Protein AF-A4CP86-F1 (afdb_monomer)

Sequence (248 aa):
MPAAPKGRMPGCPPMKNARLKVNPRNMFEHVHPYPPFVFERATRWVVGTLPPPRFTTGELLPGDVDFCYGSRDGQLWPILDRIFNLGLKFENTAEAIDQRKRFLMARGIGICDIVDRARREKVDASDTGMREIRLRDLTGLLRQFPSVDTLLFTGGNSKNGPEYLFRRHLADSGLRLSSVVDRVPRIHRFVLPGKGGSNREIRTVSLTAPSGSANRAVGSMPAYKSRKAADPAYTTLDFRVEQYEPFF

Organism: Robiginitalea biformata (strain ATCC BAA-864 / DSM 15991 / KCTC 12146 / HTCC2501) (NCBI:txid313596)

Nearest PDB structures (foldseek):
  4ep7-assembly1_A  TM=5.570E-01  e=6.799E-01  Schizosaccharomyces pombe 972h-
  8yk7-assembly1_A  TM=3.617E-01  e=1.026E-01  Limosilactobacillus reuteri
  4ud5-assembly2_B  TM=5.618E-01  e=1.414E+00  Schizosaccharomyces pombe
  5ymx-assembly2_B  TM=4.339E-01  e=1.251E+00  Myxococcus xanthus DK 1622
  8efm-assembly1_B  TM=3.019E-01  e=5.327E-01  Stylophora pistillata

Mean predicted aligned error: 7.19 Å

Structure (mmCIF, N/CA/C/O backbone):
data_AF-A4CP86-F1
#
_entry.id   AF-A4CP86-F1
#
loop_
_atom_site.group_PDB
_atom_site.id
_atom_site.type_symbol
_atom_site.label_atom_id
_atom_site.label_alt_id
_atom_site.label_comp_id
_atom_site.label_asym_id
_atom_site.label_entity_id
_atom_site.label_seq_id
_atom_site.pdbx_PDB_ins_code
_atom_site.Cartn_x
_atom_site.Cartn_y
_atom_site.Cartn_z
_atom_site.occupancy
_atom_site.B_iso_or_equiv
_atom_site.auth_seq_id
_atom_site.auth_comp_id
_atom_site.auth_asym_id
_atom_site.auth_atom_id
_atom_site.pdbx_PDB_model_num
ATOM 1 N N . MET A 1 1 ? 85.845 5.034 -0.139 1.00 46.81 1 MET A N 1
ATOM 2 C CA . MET A 1 1 ? 84.404 4.774 -0.348 1.00 46.81 1 MET A CA 1
ATOM 3 C C . MET A 1 1 ? 83.643 5.195 0.905 1.00 46.81 1 MET A C 1
ATOM 5 O O . MET A 1 1 ? 83.761 4.492 1.900 1.00 46.81 1 MET A O 1
ATOM 9 N N . PRO A 1 2 ? 82.939 6.340 0.921 1.00 43.06 2 PRO A N 1
ATOM 10 C CA . PRO A 1 2 ? 82.087 6.720 2.042 1.00 43.06 2 PRO A CA 1
ATOM 11 C C . PRO A 1 2 ? 80.622 6.326 1.791 1.00 43.06 2 PRO A C 1
ATOM 13 O O . PRO A 1 2 ? 80.104 6.458 0.683 1.00 43.06 2 PRO A O 1
ATOM 16 N N . ALA A 1 3 ? 79.981 5.807 2.837 1.00 45.06 3 ALA A N 1
ATOM 17 C CA . ALA A 1 3 ? 78.597 5.345 2.862 1.00 45.06 3 ALA A CA 1
ATOM 18 C C . ALA A 1 3 ? 77.581 6.504 2.790 1.00 45.06 3 ALA A C 1
ATOM 20 O O . ALA A 1 3 ? 77.776 7.558 3.393 1.00 45.06 3 ALA A O 1
ATOM 21 N N . ALA A 1 4 ? 76.480 6.279 2.068 1.00 44.56 4 ALA A N 1
ATOM 22 C CA . ALA A 1 4 ? 75.380 7.224 1.880 1.00 44.56 4 ALA A CA 1
ATOM 23 C C . ALA A 1 4 ? 74.466 7.336 3.125 1.00 44.56 4 ALA A C 1
ATOM 25 O O . ALA A 1 4 ? 74.179 6.316 3.760 1.00 44.56 4 ALA A O 1
ATOM 26 N N . PRO A 1 5 ? 73.934 8.530 3.458 1.00 47.75 5 PRO A N 1
ATOM 27 C CA . PRO A 1 5 ? 72.994 8.695 4.562 1.00 47.75 5 PRO A CA 1
ATOM 28 C C . PRO A 1 5 ? 71.553 8.358 4.136 1.00 47.75 5 PRO A C 1
ATOM 30 O O . PRO A 1 5 ? 71.045 8.845 3.127 1.00 47.75 5 PRO A O 1
ATOM 33 N N . LYS A 1 6 ? 70.867 7.535 4.940 1.00 48.22 6 LYS A N 1
ATOM 34 C CA . LYS A 1 6 ? 69.428 7.248 4.816 1.00 48.22 6 LYS A CA 1
ATOM 35 C C . LYS A 1 6 ? 68.611 8.399 5.418 1.00 48.22 6 LYS A C 1
ATOM 37 O O . LYS A 1 6 ? 68.560 8.542 6.637 1.00 48.22 6 LYS A O 1
ATOM 42 N N . GLY A 1 7 ? 67.946 9.189 4.576 1.00 41.69 7 GLY A N 1
ATOM 43 C CA . GLY A 1 7 ? 66.955 10.182 5.001 1.00 41.69 7 GLY A CA 1
ATOM 44 C C . GLY A 1 7 ? 65.607 9.538 5.353 1.00 41.69 7 GLY A C 1
ATOM 45 O O . GLY A 1 7 ? 65.059 8.768 4.566 1.00 41.69 7 GLY A O 1
ATOM 46 N N . ARG A 1 8 ? 65.067 9.847 6.541 1.00 42.38 8 ARG A N 1
ATOM 47 C CA . ARG A 1 8 ? 63.684 9.532 6.949 1.00 42.38 8 ARG A CA 1
ATOM 48 C C . ARG A 1 8 ? 62.714 10.519 6.291 1.00 42.38 8 ARG A C 1
ATOM 50 O O . ARG A 1 8 ? 62.856 11.722 6.475 1.00 42.38 8 ARG A O 1
ATOM 57 N N . MET A 1 9 ? 61.702 10.004 5.595 1.00 42.19 9 MET A N 1
ATOM 58 C CA . MET A 1 9 ? 60.541 10.778 5.132 1.00 42.19 9 MET A CA 1
ATOM 59 C C . MET A 1 9 ? 59.611 11.105 6.319 1.00 42.19 9 MET A C 1
ATOM 61 O O . MET A 1 9 ? 59.385 10.224 7.155 1.00 42.19 9 MET A O 1
ATOM 65 N N . PRO A 1 10 ? 59.049 12.324 6.418 1.00 42.53 10 PRO A N 1
ATOM 66 C CA . PRO A 1 10 ? 58.094 12.662 7.467 1.00 42.53 10 PRO A CA 1
ATOM 67 C C . PRO A 1 10 ? 56.737 12.000 7.182 1.00 42.53 10 PRO A C 1
ATOM 69 O O . PRO A 1 10 ? 56.187 12.108 6.087 1.00 42.53 10 PRO A O 1
ATOM 72 N N . GLY A 1 11 ? 56.211 11.284 8.178 1.00 38.53 11 GLY A N 1
ATOM 73 C CA . GLY A 1 11 ? 54.925 10.594 8.099 1.00 38.53 11 GLY A CA 1
ATOM 74 C C . GLY A 1 11 ? 53.753 11.568 7.982 1.00 38.53 11 GLY A C 1
ATOM 75 O O . GLY A 1 11 ? 53.640 12.521 8.750 1.00 38.53 11 GLY A O 1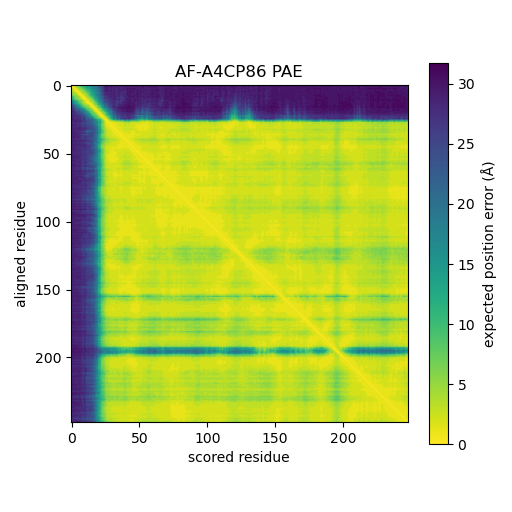
ATOM 76 N N . CYS A 1 12 ? 52.866 11.304 7.025 1.00 35.47 12 CYS A N 1
ATOM 77 C CA . CYS A 1 12 ? 51.584 11.985 6.883 1.00 35.47 12 CYS A CA 1
ATOM 78 C C . CYS A 1 12 ? 50.668 11.593 8.066 1.00 35.47 12 CYS A C 1
ATOM 80 O O . CYS A 1 12 ? 50.530 10.395 8.338 1.00 35.47 12 CYS A O 1
ATOM 82 N N . PRO A 1 13 ? 50.058 12.541 8.801 1.00 40.97 13 PRO A N 1
ATOM 83 C CA . PRO A 1 13 ? 49.187 12.205 9.921 1.00 40.97 13 PRO A CA 1
ATOM 84 C C . PRO A 1 13 ? 47.880 11.564 9.418 1.00 40.97 13 PRO A C 1
ATOM 86 O O . PRO A 1 13 ? 47.370 11.951 8.364 1.00 40.97 13 PRO A O 1
ATOM 89 N N . PRO A 1 14 ? 47.295 10.602 10.155 1.00 39.38 14 PRO A N 1
ATOM 90 C CA . PRO A 1 14 ? 46.073 9.942 9.722 1.00 39.38 14 PRO A CA 1
ATOM 91 C C . PRO A 1 14 ? 44.907 10.937 9.756 1.00 39.38 14 PRO A C 1
ATOM 93 O O . PRO A 1 14 ? 44.602 11.526 10.797 1.00 39.38 14 PRO A O 1
ATOM 96 N N . MET A 1 15 ? 44.231 11.104 8.615 1.00 40.03 15 MET A N 1
ATOM 97 C CA . MET A 1 15 ? 42.972 11.841 8.538 1.00 40.03 15 MET A CA 1
ATOM 98 C C . MET A 1 15 ? 41.928 11.138 9.409 1.00 40.03 15 MET A C 1
ATOM 100 O O . MET A 1 15 ? 41.404 10.077 9.070 1.00 40.03 15 MET A O 1
ATOM 104 N N . LYS A 1 16 ? 41.616 11.742 10.558 1.00 41.38 16 LYS A N 1
ATOM 105 C CA . LYS A 1 16 ? 40.431 11.395 11.340 1.00 41.38 16 LYS A CA 1
ATOM 106 C C . LYS A 1 16 ? 39.217 11.690 10.461 1.00 41.38 16 LYS A C 1
ATOM 108 O O . LYS A 1 16 ? 38.962 12.848 10.147 1.00 41.38 16 LYS A O 1
ATOM 113 N N . ASN A 1 17 ? 38.477 10.649 10.081 1.00 39.41 17 ASN A N 1
ATOM 114 C CA . ASN A 1 17 ? 37.175 10.766 9.429 1.00 39.41 17 ASN A CA 1
ATOM 115 C C . ASN A 1 17 ? 36.214 11.530 10.351 1.00 39.41 17 ASN A C 1
ATOM 117 O O . ASN A 1 17 ? 35.514 10.945 11.181 1.00 39.41 17 ASN A O 1
ATOM 121 N N . ALA A 1 18 ? 36.195 12.854 10.219 1.00 40.06 18 ALA A N 1
ATOM 122 C CA . ALA A 1 18 ? 35.167 13.693 10.790 1.00 40.06 18 ALA A CA 1
ATOM 123 C C . ALA A 1 18 ? 33.849 13.311 10.110 1.00 40.06 18 ALA A C 1
ATOM 125 O O . ALA A 1 18 ? 33.632 13.599 8.934 1.00 40.06 18 ALA A O 1
ATOM 126 N N . ARG A 1 19 ? 32.958 12.632 10.840 1.00 45.97 19 ARG A N 1
ATOM 127 C CA . ARG A 1 19 ? 31.553 12.551 10.435 1.00 45.97 19 ARG A CA 1
ATOM 128 C C . ARG A 1 19 ? 31.027 13.982 10.401 1.00 45.97 19 ARG A C 1
ATOM 130 O O . ARG A 1 19 ? 30.811 14.581 11.453 1.00 45.97 19 ARG A O 1
ATOM 137 N N . LEU A 1 20 ? 30.864 14.520 9.195 1.00 38.19 20 LEU A N 1
ATOM 138 C CA . LEU A 1 20 ? 30.138 15.757 8.942 1.00 38.19 20 LEU A CA 1
ATOM 139 C C . LEU A 1 20 ? 28.781 15.658 9.647 1.00 38.19 20 LEU A C 1
ATOM 141 O O . LEU A 1 20 ? 27.945 14.825 9.297 1.00 38.19 20 LEU A O 1
ATOM 145 N N . LYS A 1 21 ? 28.585 16.476 10.685 1.00 41.06 21 LYS A N 1
ATOM 146 C CA . LYS A 1 21 ? 27.272 16.669 11.299 1.00 41.06 21 LYS A CA 1
ATOM 147 C C . LYS A 1 21 ? 26.416 17.400 10.268 1.00 41.06 21 LYS A C 1
ATOM 149 O O . LYS A 1 21 ? 26.634 18.582 10.017 1.00 41.06 21 LYS A O 1
ATOM 154 N N . VAL A 1 22 ? 25.493 16.681 9.635 1.00 50.00 22 VAL A N 1
ATOM 155 C CA . VAL A 1 22 ? 24.528 17.261 8.697 1.00 50.00 22 VAL A CA 1
ATOM 156 C C . VAL A 1 22 ? 23.658 18.256 9.464 1.00 50.00 22 VAL A C 1
ATOM 158 O O . VAL A 1 22 ? 23.109 17.935 10.517 1.00 50.00 22 VAL A O 1
ATOM 161 N N . ASN A 1 23 ? 23.579 19.486 8.959 1.00 56.34 23 ASN A N 1
ATOM 162 C CA . ASN A 1 23 ? 22.753 20.539 9.534 1.00 56.34 23 ASN A CA 1
ATOM 163 C C . ASN A 1 23 ? 21.265 20.181 9.313 1.00 56.34 23 ASN A C 1
ATOM 165 O O . ASN A 1 23 ? 20.877 19.994 8.156 1.00 56.34 23 ASN A O 1
ATOM 169 N N . PRO A 1 24 ? 20.418 20.100 10.359 1.00 55.94 24 PRO A N 1
ATOM 170 C CA . PRO A 1 24 ? 19.009 19.707 10.231 1.00 55.94 24 PRO A CA 1
ATOM 171 C C . PRO A 1 24 ? 18.174 20.615 9.307 1.00 55.94 24 PRO A C 1
ATOM 173 O O . PRO A 1 24 ? 17.091 20.224 8.885 1.00 55.94 24 PRO A O 1
ATOM 176 N N . ARG A 1 25 ? 18.681 21.798 8.919 1.00 58.94 25 ARG A N 1
ATOM 177 C CA . ARG A 1 25 ? 18.031 22.689 7.939 1.00 58.94 25 ARG A CA 1
ATOM 178 C C . ARG A 1 25 ? 18.142 22.248 6.467 1.00 58.94 25 ARG A C 1
ATOM 180 O O . ARG A 1 25 ? 17.430 22.811 5.647 1.00 58.94 25 ARG A O 1
ATOM 187 N N . ASN A 1 26 ? 18.966 21.251 6.127 1.00 77.00 26 ASN A N 1
ATOM 188 C CA . ASN A 1 26 ? 19.209 20.829 4.732 1.00 77.00 26 ASN A CA 1
ATOM 189 C C . ASN A 1 26 ? 18.559 19.483 4.352 1.00 77.00 26 ASN A C 1
ATOM 191 O O . ASN A 1 26 ? 18.954 18.859 3.369 1.00 77.00 26 ASN A O 1
ATOM 195 N N . MET A 1 27 ? 17.588 18.998 5.128 1.00 90.88 27 MET A N 1
ATOM 196 C CA . MET A 1 27 ? 16.917 17.731 4.827 1.00 90.88 27 MET A CA 1
ATOM 197 C C . MET A 1 27 ? 15.824 17.919 3.773 1.00 90.88 27 MET A C 1
ATOM 199 O O . MET A 1 27 ? 14.960 18.790 3.909 1.00 90.88 27 MET A O 1
ATOM 203 N N . PHE A 1 28 ? 15.826 17.046 2.765 1.00 96.00 28 PHE A N 1
ATOM 204 C CA . PHE A 1 28 ? 14.804 17.010 1.724 1.00 96.00 28 PHE A CA 1
ATOM 205 C C . PHE A 1 28 ? 13.416 16.823 2.347 1.00 96.00 28 PHE A C 1
ATOM 207 O O . PHE A 1 28 ? 13.215 15.919 3.168 1.00 96.00 28 PHE A O 1
ATOM 214 N N . GLU A 1 29 ? 12.469 17.681 1.964 1.00 97.12 29 GLU A N 1
ATOM 215 C CA . GLU A 1 29 ? 11.067 17.544 2.350 1.00 97.12 29 GLU A CA 1
ATOM 216 C C . GLU A 1 29 ? 10.373 16.575 1.402 1.00 97.12 29 GLU A C 1
ATOM 218 O O . GLU A 1 29 ? 10.110 16.884 0.245 1.00 97.12 29 GLU A O 1
ATOM 223 N N . HIS A 1 30 ? 10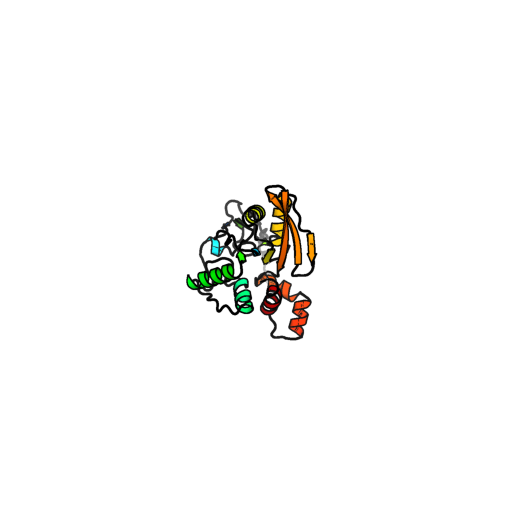.085 15.382 1.905 1.00 97.62 30 HIS A N 1
ATOM 224 C CA . HIS A 1 30 ? 9.403 14.351 1.152 1.00 97.62 30 HIS A CA 1
ATOM 225 C C . HIS A 1 30 ? 7.905 14.443 1.432 1.00 97.62 30 HIS A C 1
ATOM 227 O O . HIS A 1 30 ? 7.452 13.978 2.477 1.00 97.62 30 HIS A O 1
ATOM 233 N N . VAL A 1 31 ? 7.151 15.053 0.519 1.00 98.06 31 VAL A N 1
ATOM 234 C CA . VAL A 1 31 ? 5.694 15.221 0.626 1.00 98.06 31 VAL A CA 1
ATOM 235 C C . VAL A 1 31 ? 5.002 14.234 -0.301 1.00 98.06 31 VAL A C 1
ATOM 237 O O . VAL A 1 31 ? 5.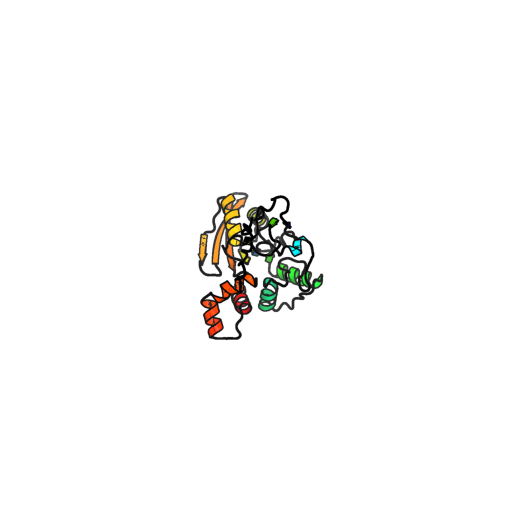431 14.039 -1.440 1.00 98.06 31 VAL A O 1
ATOM 240 N N . HIS A 1 32 ? 3.932 13.607 0.181 1.00 98.00 32 HIS A N 1
ATOM 241 C CA . HIS A 1 32 ? 3.115 12.741 -0.649 1.00 98.00 32 HIS A CA 1
ATOM 242 C C . HIS A 1 32 ? 2.478 13.567 -1.789 1.00 98.00 32 HIS A C 1
ATOM 244 O O . HIS A 1 32 ? 1.778 14.539 -1.509 1.00 98.00 32 HIS A O 1
ATOM 250 N N . PRO A 1 33 ? 2.669 13.186 -3.063 1.00 97.31 33 PRO A N 1
ATOM 251 C CA . PRO A 1 33 ? 2.261 13.993 -4.224 1.00 97.31 33 PRO A CA 1
ATOM 252 C C . PRO A 1 33 ? 0.742 14.057 -4.440 1.00 97.31 33 PRO A C 1
ATOM 254 O O . PRO A 1 33 ? 0.224 15.025 -4.984 1.00 97.31 33 PRO A O 1
ATOM 257 N N . TYR A 1 34 ? 0.018 13.019 -4.015 1.00 96.62 34 TYR A N 1
ATOM 258 C CA . TYR A 1 34 ? -1.416 12.872 -4.275 1.00 96.62 34 TYR A CA 1
ATOM 259 C C . TYR A 1 34 ? -2.250 12.937 -2.995 1.00 96.62 34 TYR A C 1
ATOM 261 O O . TYR A 1 34 ? -1.796 12.430 -1.965 1.00 96.62 34 TYR A O 1
ATOM 269 N N . PRO A 1 35 ? -3.494 13.440 -3.040 1.00 96.62 35 PRO A N 1
ATOM 270 C CA . PRO A 1 35 ? -4.474 13.127 -2.005 1.00 96.62 35 PRO A CA 1
ATOM 271 C C . PRO A 1 35 ? -4.792 11.616 -1.999 1.00 96.62 35 PRO A C 1
ATOM 273 O O . PRO A 1 35 ? -4.555 10.932 -2.999 1.00 96.62 35 PRO A O 1
ATOM 276 N N . PRO A 1 36 ? -5.342 11.066 -0.900 1.00 97.56 36 PRO A N 1
ATOM 277 C CA . PRO A 1 36 ? -5.883 9.710 -0.903 1.00 97.56 36 PRO A CA 1
ATOM 278 C C . PRO A 1 36 ? -6.899 9.507 -2.036 1.00 97.56 36 PRO A C 1
ATOM 280 O O . PRO A 1 36 ? -7.820 10.307 -2.202 1.00 97.56 36 PRO A O 1
ATOM 283 N N . PHE A 1 37 ? -6.765 8.416 -2.792 1.00 98.31 37 PHE A N 1
ATOM 284 C CA . PHE A 1 37 ? -7.761 8.011 -3.782 1.00 98.31 37 PHE A CA 1
ATOM 285 C C . PHE A 1 37 ? -8.819 7.157 -3.080 1.00 98.31 37 PHE A C 1
ATOM 287 O O . PHE A 1 37 ? -8.698 5.937 -3.004 1.00 98.31 37 PHE A O 1
ATOM 294 N N . VAL A 1 38 ? -9.830 7.796 -2.502 1.00 97.94 38 VAL A N 1
ATOM 295 C CA . VAL A 1 38 ? -10.891 7.138 -1.725 1.00 97.94 38 VAL A CA 1
ATOM 296 C C . VAL A 1 38 ? -12.260 7.656 -2.159 1.00 97.94 38 VAL A C 1
ATOM 298 O O . VAL A 1 38 ? -12.382 8.787 -2.623 1.00 97.94 38 VAL A O 1
ATOM 301 N N . PHE A 1 39 ? -13.289 6.819 -2.048 1.00 98.12 39 PHE A N 1
ATOM 302 C CA . PHE A 1 39 ? -14.651 7.128 -2.486 1.00 98.12 39 PHE A CA 1
ATOM 303 C C . PHE A 1 39 ? -15.671 6.325 -1.667 1.00 98.12 39 PHE A C 1
ATOM 305 O O . PHE A 1 39 ? -15.341 5.273 -1.124 1.00 98.12 39 PHE A O 1
ATOM 312 N N . GLU A 1 40 ? -16.915 6.804 -1.582 1.00 96.38 40 GLU A N 1
ATOM 313 C CA . GLU A 1 40 ? -17.944 6.298 -0.648 1.00 96.38 40 GLU A CA 1
ATOM 314 C C . GLU A 1 40 ? -18.218 4.794 -0.757 1.00 96.38 40 GLU A C 1
ATOM 316 O O . GLU A 1 40 ? -18.425 4.111 0.242 1.00 96.38 40 GLU A O 1
ATOM 321 N N . ARG A 1 41 ? -18.191 4.263 -1.977 1.00 96.88 41 ARG A N 1
ATOM 322 C CA . ARG A 1 41 ? -18.473 2.852 -2.275 1.00 96.88 41 ARG A CA 1
ATOM 323 C C . ARG A 1 41 ? -17.252 1.931 -2.163 1.00 96.88 41 ARG A C 1
ATOM 325 O O . ARG A 1 41 ? -17.368 0.746 -2.456 1.00 96.88 41 ARG A O 1
ATOM 332 N N . ALA A 1 42 ? -16.090 2.445 -1.751 1.00 98.25 42 ALA A N 1
ATOM 333 C CA . ALA A 1 42 ? -14.927 1.605 -1.493 1.00 98.25 42 ALA A CA 1
ATOM 334 C C . ALA A 1 42 ? -15.136 0.774 -0.220 1.00 98.25 42 ALA A C 1
ATOM 336 O O . ALA A 1 42 ? -15.504 1.314 0.816 1.00 98.25 42 ALA A O 1
ATOM 337 N N . THR A 1 43 ? -14.851 -0.524 -0.281 1.00 98.38 43 THR A N 1
ATOM 338 C CA . THR A 1 43 ? -14.918 -1.428 0.881 1.00 98.38 43 THR A CA 1
ATOM 339 C C . THR A 1 43 ? -13.537 -1.818 1.393 1.00 98.38 43 THR A C 1
ATOM 341 O O . THR A 1 43 ? -13.385 -2.257 2.534 1.00 98.38 43 THR A O 1
ATOM 344 N N . ARG A 1 44 ? -12.498 -1.615 0.573 1.00 98.56 44 ARG A N 1
ATOM 345 C CA . ARG A 1 44 ? -11.115 -1.963 0.905 1.00 98.56 44 ARG A CA 1
ATOM 346 C C . ARG A 1 44 ? -10.173 -0.839 0.535 1.00 98.56 44 ARG A C 1
ATOM 348 O O . ARG A 1 44 ? -10.342 -0.228 -0.519 1.00 98.56 44 ARG A O 1
ATOM 355 N N . TRP A 1 45 ? -9.147 -0.610 1.348 1.00 98.81 45 TRP A N 1
ATOM 356 C CA . TRP A 1 45 ? -8.059 0.305 1.000 1.00 98.81 45 TRP A CA 1
ATOM 357 C C . TRP A 1 45 ? -6.725 -0.409 0.903 1.00 98.81 45 TRP A C 1
ATOM 359 O O . TRP A 1 45 ? -6.333 -1.125 1.820 1.00 98.81 45 TRP A O 1
ATOM 369 N N . VAL A 1 46 ? -5.996 -0.145 -0.176 1.00 98.75 46 VAL A N 1
ATOM 370 C CA . VAL A 1 46 ? -4.568 -0.440 -0.270 1.00 98.75 46 VAL A CA 1
ATOM 371 C C . VAL A 1 46 ? -3.805 0.661 0.457 1.00 98.75 46 VAL A C 1
ATOM 373 O O . VAL A 1 46 ? -4.015 1.847 0.199 1.00 98.75 46 VAL A O 1
ATOM 376 N N . VAL A 1 47 ? -2.933 0.268 1.380 1.00 98.69 47 VAL A N 1
ATOM 377 C CA . VAL A 1 47 ? -2.181 1.187 2.237 1.00 98.69 47 VAL A CA 1
ATOM 378 C C . VAL A 1 47 ? -0.688 0.906 2.100 1.00 98.69 47 VAL A C 1
ATOM 380 O O . VAL A 1 47 ? -0.175 -0.102 2.603 1.00 98.69 47 VAL A O 1
ATOM 383 N N . GLY A 1 48 ? 0.009 1.809 1.417 1.00 97.25 48 GLY A N 1
ATOM 384 C CA . GLY A 1 48 ? 1.462 1.833 1.306 1.00 97.25 48 GLY A CA 1
ATOM 385 C C . GLY A 1 48 ? 2.102 2.784 2.304 1.00 97.25 48 GLY A C 1
ATOM 386 O O . GLY A 1 48 ? 1.446 3.321 3.199 1.00 97.25 48 GLY A O 1
ATOM 387 N N . THR A 1 49 ? 3.413 2.973 2.165 1.00 97.00 49 THR A N 1
ATOM 388 C CA . THR A 1 49 ? 4.173 3.878 3.033 1.00 97.00 49 THR A CA 1
ATOM 389 C C . THR A 1 49 ? 4.161 5.303 2.486 1.00 97.00 49 THR A C 1
ATOM 391 O O . THR A 1 49 ? 3.467 6.162 3.026 1.00 97.00 49 THR A O 1
ATOM 394 N N . LEU A 1 50 ? 4.971 5.548 1.453 1.00 97.31 50 LEU A N 1
ATOM 395 C CA . LEU A 1 50 ? 5.172 6.830 0.788 1.00 97.31 50 LEU A CA 1
ATOM 396 C C . LEU A 1 50 ? 5.802 6.551 -0.593 1.00 97.31 50 LEU A C 1
ATOM 398 O O . LEU A 1 50 ? 6.714 5.716 -0.655 1.00 97.31 50 LEU A O 1
ATOM 402 N N . PRO A 1 51 ? 5.378 7.212 -1.686 1.00 96.88 51 PRO A N 1
ATOM 403 C CA . PRO A 1 51 ? 5.989 7.032 -3.005 1.00 96.88 51 PRO A CA 1
ATOM 404 C C . PRO A 1 51 ? 7.481 7.414 -3.028 1.00 96.88 51 PRO A C 1
ATOM 406 O O . PRO A 1 51 ? 7.976 8.038 -2.091 1.00 96.88 51 PRO A O 1
ATOM 409 N N . PRO A 1 52 ? 8.249 7.052 -4.070 1.00 96.94 52 PRO A N 1
ATOM 410 C CA . PRO A 1 52 ? 9.631 7.512 -4.199 1.00 96.94 52 PRO A CA 1
ATOM 411 C C . PRO A 1 52 ? 9.734 9.053 -4.245 1.00 96.94 52 PRO A C 1
ATOM 413 O O . PRO A 1 52 ? 8.902 9.676 -4.899 1.00 96.94 52 PRO A O 1
ATOM 416 N N . PRO A 1 53 ? 10.791 9.673 -3.674 1.00 97.19 53 PRO A N 1
ATOM 417 C CA . PRO A 1 53 ? 10.950 11.135 -3.615 1.00 97.19 53 PRO A CA 1
ATOM 418 C C . PRO A 1 53 ? 10.776 11.898 -4.933 1.00 97.19 53 PRO A C 1
ATOM 420 O O . PRO A 1 53 ? 10.315 13.033 -4.927 1.00 97.19 53 PRO A O 1
ATOM 423 N N . ARG A 1 54 ? 11.110 11.278 -6.069 1.00 97.31 54 ARG A N 1
ATOM 424 C CA . ARG A 1 54 ? 10.947 11.877 -7.404 1.00 97.31 54 ARG A CA 1
ATOM 425 C C . ARG A 1 54 ? 9.494 12.194 -7.769 1.00 97.31 54 ARG A C 1
ATOM 427 O O . ARG A 1 54 ? 9.238 13.071 -8.579 1.00 97.31 54 ARG A O 1
ATOM 434 N N . PHE A 1 55 ? 8.537 11.513 -7.144 1.00 97.94 55 PHE A N 1
ATOM 435 C CA . PHE A 1 55 ? 7.124 11.832 -7.303 1.00 97.94 55 PHE A CA 1
ATOM 436 C C . PHE A 1 55 ? 6.752 13.142 -6.597 1.00 97.94 55 PHE A C 1
ATOM 438 O O . PHE A 1 55 ? 5.858 13.841 -7.049 1.00 97.94 55 PHE A O 1
ATOM 445 N N . THR A 1 56 ? 7.460 13.513 -5.526 1.00 97.50 56 THR A N 1
ATOM 446 C CA . THR A 1 56 ? 7.305 14.822 -4.871 1.00 97.50 56 THR A CA 1
ATOM 447 C C . THR A 1 56 ? 7.778 15.963 -5.761 1.00 97.50 56 THR A C 1
ATOM 449 O O . THR A 1 56 ? 7.162 17.022 -5.759 1.00 97.50 56 THR A O 1
ATOM 452 N N . THR A 1 57 ? 8.882 15.769 -6.490 1.00 96.25 57 THR A N 1
ATOM 453 C CA . THR A 1 57 ? 9.466 16.798 -7.364 1.00 96.25 57 THR A CA 1
ATOM 454 C C . THR A 1 57 ? 8.854 16.809 -8.765 1.00 96.25 57 THR A C 1
ATOM 456 O O . THR A 1 57 ? 9.010 17.793 -9.480 1.00 96.25 57 THR A O 1
ATOM 459 N N . GLY A 1 58 ? 8.156 15.740 -9.160 1.00 96.56 58 GLY A N 1
ATOM 460 C CA . GLY A 1 58 ? 7.646 15.551 -10.521 1.00 96.56 58 GLY A CA 1
ATOM 461 C C . GLY A 1 58 ? 8.712 15.077 -11.516 1.00 96.56 58 GLY A C 1
ATOM 462 O O . GLY A 1 58 ? 8.436 14.973 -12.708 1.00 96.56 58 GLY A O 1
ATOM 463 N N . GLU A 1 59 ? 9.921 14.746 -11.050 1.00 96.88 59 GLU A N 1
ATOM 464 C CA . GLU A 1 59 ? 11.039 14.239 -11.861 1.00 96.88 59 GLU A CA 1
ATOM 465 C C . GLU A 1 59 ? 10.861 12.742 -12.172 1.00 96.88 59 GLU A C 1
ATOM 467 O O . GLU A 1 59 ? 11.679 11.885 -11.818 1.00 96.88 59 GLU A O 1
ATOM 472 N N . LEU A 1 60 ? 9.730 12.412 -12.791 1.00 97.62 60 LEU A N 1
ATOM 473 C CA . LEU A 1 60 ? 9.337 11.045 -13.108 1.00 97.62 60 LEU A CA 1
ATOM 474 C C . LEU A 1 60 ? 10.284 10.416 -14.136 1.00 97.62 60 LEU A C 1
ATOM 476 O O . LEU A 1 60 ? 10.742 11.058 -15.082 1.00 97.62 60 LEU A O 1
ATOM 480 N N . LEU A 1 61 ? 10.567 9.128 -13.959 1.00 97.38 61 LEU A N 1
ATOM 481 C CA . LEU A 1 61 ? 11.379 8.353 -14.892 1.00 97.38 61 LEU A CA 1
ATOM 482 C C . LEU A 1 61 ? 10.508 7.795 -16.027 1.00 97.38 61 LEU A C 1
ATOM 484 O O . LEU A 1 61 ? 9.319 7.550 -15.825 1.00 97.38 61 LEU A O 1
ATOM 488 N N . PRO A 1 62 ? 11.087 7.474 -17.199 1.00 97.12 62 PRO A N 1
ATOM 489 C CA . PRO A 1 62 ? 10.378 6.702 -18.214 1.00 97.12 62 PRO A CA 1
ATOM 490 C C . PRO A 1 62 ? 9.821 5.396 -17.628 1.00 97.12 62 PRO A C 1
ATOM 492 O O . PRO A 1 62 ? 10.571 4.619 -17.027 1.00 97.12 62 PRO A O 1
ATOM 495 N N . GLY A 1 63 ? 8.515 5.177 -17.796 1.00 95.94 63 GLY A N 1
ATOM 496 C CA . GLY A 1 63 ? 7.768 4.046 -17.233 1.00 95.94 63 GLY A CA 1
ATOM 497 C C . GLY A 1 63 ? 7.139 4.304 -15.858 1.00 95.94 63 GLY A C 1
ATOM 498 O O . GLY A 1 63 ? 6.391 3.455 -15.378 1.00 95.94 63 GLY A O 1
ATOM 499 N N . ASP A 1 64 ? 7.430 5.438 -15.208 1.00 98.25 64 ASP A N 1
ATOM 500 C CA . ASP A 1 64 ? 6.597 5.902 -14.099 1.00 98.25 64 ASP A CA 1
ATOM 501 C C . ASP A 1 64 ? 5.266 6.422 -14.663 1.00 98.25 64 ASP A C 1
ATOM 503 O O . ASP A 1 64 ? 5.237 7.081 -15.698 1.00 98.25 64 ASP A O 1
ATOM 507 N N . VAL A 1 65 ? 4.168 6.163 -13.961 1.00 98.38 65 VAL A N 1
ATOM 508 C CA . VAL A 1 65 ? 2.852 6.761 -14.215 1.00 98.38 65 VAL A CA 1
ATOM 509 C C . VAL A 1 65 ? 2.565 7.736 -13.083 1.00 98.38 65 VAL A C 1
ATOM 511 O O . VAL A 1 65 ? 2.744 7.376 -11.923 1.00 98.38 65 VAL A O 1
ATOM 514 N N . ASP A 1 66 ? 2.108 8.948 -13.389 1.00 98.06 66 ASP A N 1
ATOM 515 C CA . ASP A 1 66 ? 1.820 9.990 -12.396 1.00 98.06 66 ASP A CA 1
ATOM 516 C C . ASP A 1 66 ? 0.514 9.704 -11.625 1.00 98.06 66 ASP A C 1
ATOM 518 O O . ASP A 1 66 ? -0.509 10.377 -11.754 1.00 98.06 66 ASP A O 1
ATOM 522 N N . PHE A 1 67 ? 0.521 8.609 -10.865 1.00 98.19 67 PHE A N 1
ATOM 523 C CA . PHE A 1 67 ? -0.582 8.131 -10.045 1.00 98.19 67 PHE A CA 1
ATOM 524 C C . PHE A 1 67 ? -0.066 7.306 -8.858 1.00 98.19 67 PHE A C 1
ATOM 526 O O . PHE A 1 67 ? 1.091 6.881 -8.816 1.00 98.19 67 PHE A O 1
ATOM 533 N N . CYS A 1 68 ? -0.937 7.028 -7.883 1.00 97.38 68 CYS A N 1
ATOM 534 C CA . CYS A 1 68 ? -0.612 6.180 -6.736 1.00 97.38 68 CYS A CA 1
ATOM 535 C C . CYS A 1 68 ? 0.004 4.838 -7.178 1.00 97.38 68 CYS A C 1
ATOM 537 O O . CYS A 1 68 ? -0.490 4.190 -8.105 1.00 97.38 68 CYS A O 1
ATOM 539 N N . TYR A 1 69 ? 1.086 4.418 -6.508 1.00 97.69 69 TYR A N 1
ATOM 540 C CA . TYR A 1 69 ? 1.897 3.242 -6.872 1.00 97.69 69 TYR A CA 1
ATOM 541 C C . TYR A 1 69 ? 2.442 3.239 -8.309 1.00 97.69 69 TYR A C 1
ATOM 543 O O . TYR A 1 69 ? 2.870 2.197 -8.799 1.00 97.69 69 TYR A O 1
ATOM 551 N N . GLY A 1 70 ? 2.451 4.379 -8.995 1.00 97.50 70 GLY A N 1
ATOM 552 C CA . GLY A 1 70 ? 2.842 4.475 -10.397 1.00 97.50 70 GLY A CA 1
ATOM 553 C C . GLY A 1 70 ? 4.343 4.366 -10.660 1.00 97.50 70 GLY A C 1
ATOM 554 O O . GLY A 1 70 ? 4.751 4.417 -11.810 1.00 97.50 70 GLY A O 1
ATOM 555 N N . SER A 1 71 ? 5.169 4.181 -9.627 1.00 97.75 71 SER A N 1
ATOM 556 C CA . SER A 1 71 ? 6.601 3.920 -9.790 1.00 97.75 71 SER A CA 1
ATOM 557 C C . SER A 1 71 ? 6.844 2.665 -10.624 1.00 97.75 71 SER A C 1
ATOM 559 O O . SER A 1 71 ? 6.370 1.587 -10.259 1.00 97.75 71 SER A O 1
ATOM 561 N N . ARG A 1 72 ? 7.680 2.772 -11.659 1.00 96.94 72 ARG A N 1
ATOM 562 C CA . ARG A 1 72 ? 8.166 1.633 -12.456 1.00 96.94 72 ARG A CA 1
ATOM 563 C C . ARG A 1 72 ? 8.951 0.605 -11.637 1.00 96.94 72 ARG A C 1
ATOM 565 O O . ARG A 1 72 ? 9.093 -0.543 -12.041 1.00 96.94 72 ARG A O 1
ATOM 572 N N . ASP A 1 73 ? 9.481 1.026 -10.487 1.00 96.00 73 ASP A N 1
ATOM 573 C CA . ASP A 1 73 ? 10.224 0.164 -9.560 1.00 96.00 73 ASP A CA 1
ATOM 574 C C . ASP A 1 73 ? 9.278 -0.598 -8.603 1.00 96.00 73 ASP A C 1
ATOM 576 O O . ASP A 1 73 ? 9.709 -1.461 -7.829 1.00 96.00 73 ASP A O 1
ATOM 580 N N . GLY A 1 74 ? 7.989 -0.238 -8.610 1.00 96.44 74 GLY A N 1
ATOM 581 C CA . GLY A 1 74 ? 6.921 -0.877 -7.857 1.00 96.44 74 GLY A CA 1
ATOM 582 C C . GLY A 1 74 ? 6.238 -1.986 -8.656 1.00 96.44 74 GLY A C 1
ATOM 583 O O . GLY A 1 74 ? 6.177 -1.966 -9.879 1.00 96.44 74 GLY A O 1
ATOM 584 N N . GLN A 1 75 ? 5.699 -2.975 -7.947 1.00 97.75 75 GLN A N 1
ATOM 585 C CA . GLN A 1 75 ? 5.092 -4.163 -8.550 1.00 97.75 75 GLN A CA 1
ATOM 586 C C . GLN A 1 75 ? 3.579 -4.252 -8.330 1.00 97.75 75 GLN A C 1
ATOM 588 O O . GLN A 1 75 ? 2.987 -5.219 -8.786 1.00 97.75 75 GLN A O 1
ATOM 593 N N . LEU A 1 76 ? 2.931 -3.275 -7.676 1.00 98.44 76 LEU A N 1
ATOM 594 C CA . LEU A 1 76 ? 1.490 -3.364 -7.400 1.00 98.44 76 LEU A CA 1
ATOM 595 C C . LEU A 1 76 ? 0.693 -3.463 -8.705 1.00 98.44 76 LEU A C 1
ATOM 597 O O . LEU A 1 76 ? -0.072 -4.404 -8.879 1.00 98.44 76 LEU A 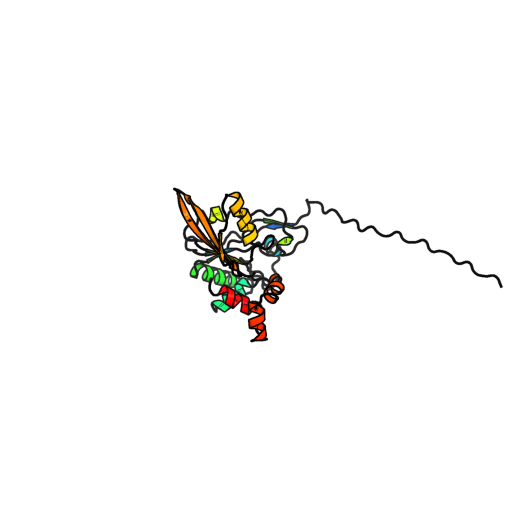O 1
ATOM 601 N N . TRP A 1 77 ? 0.906 -2.530 -9.634 1.00 98.62 77 TRP A N 1
ATOM 602 C CA . TRP A 1 77 ? 0.201 -2.539 -10.916 1.00 98.62 77 TRP A CA 1
ATOM 603 C C . TRP A 1 77 ? 0.529 -3.771 -11.770 1.00 98.62 77 TRP A C 1
ATOM 605 O O . TRP A 1 77 ? -0.425 -4.392 -12.219 1.00 98.62 77 TRP A O 1
ATOM 615 N N . PRO A 1 78 ? 1.796 -4.210 -11.929 1.00 98.50 78 PRO A N 1
ATOM 616 C CA . PRO A 1 78 ? 2.100 -5.485 -12.586 1.00 98.50 78 PRO A CA 1
ATOM 617 C C . PRO A 1 78 ? 1.427 -6.711 -11.947 1.00 98.50 78 PRO A C 1
ATOM 619 O O . PRO A 1 78 ? 0.985 -7.610 -12.656 1.00 98.50 78 PRO A O 1
ATOM 622 N N . ILE A 1 79 ? 1.335 -6.760 -10.612 1.00 98.69 79 ILE A N 1
ATOM 623 C CA . ILE A 1 79 ? 0.644 -7.845 -9.899 1.00 98.69 79 ILE A CA 1
ATOM 624 C C . ILE A 1 79 ? -0.847 -7.834 -10.249 1.00 98.69 79 ILE A C 1
ATOM 626 O O . ILE A 1 79 ? -1.382 -8.857 -10.664 1.00 98.69 79 ILE A O 1
ATOM 630 N N . LEU A 1 80 ? -1.513 -6.685 -10.113 1.00 98.75 80 LEU A N 1
ATOM 631 C CA . LEU A 1 80 ? -2.953 -6.564 -10.364 1.00 98.75 80 LEU A CA 1
ATOM 632 C C . LEU A 1 80 ? -3.307 -6.752 -11.843 1.00 98.75 80 LEU A C 1
ATOM 634 O O . LEU A 1 80 ? -4.321 -7.372 -12.149 1.00 98.75 80 LEU A O 1
ATOM 638 N N . ASP A 1 81 ? -2.456 -6.270 -12.748 1.00 98.69 81 ASP A N 1
ATOM 639 C CA . ASP A 1 81 ? -2.594 -6.485 -14.188 1.00 98.69 81 ASP A CA 1
ATOM 640 C C . ASP A 1 81 ? -2.601 -7.976 -14.525 1.00 98.69 81 ASP A C 1
ATOM 642 O O . ASP A 1 81 ? -3.452 -8.424 -15.285 1.00 98.69 81 ASP A O 1
ATOM 646 N N . ARG A 1 82 ? -1.730 -8.765 -13.883 1.00 98.62 82 ARG A N 1
ATOM 647 C CA . ARG A 1 82 ? -1.679 -10.214 -14.084 1.00 98.62 82 ARG A CA 1
ATOM 648 C C . ARG A 1 82 ? -2.832 -10.967 -13.425 1.00 98.62 82 ARG A C 1
ATOM 650 O O . ARG A 1 82 ? -3.345 -11.897 -14.034 1.00 98.62 82 ARG A O 1
ATOM 657 N N . ILE A 1 83 ? -3.242 -10.583 -12.214 1.00 98.62 83 ILE A N 1
ATOM 658 C CA . ILE A 1 83 ? -4.371 -11.233 -11.523 1.00 98.62 83 ILE A CA 1
ATOM 659 C C . ILE A 1 83 ? -5.671 -11.034 -12.316 1.00 98.62 83 ILE A C 1
ATOM 661 O O . ILE A 1 83 ? -6.484 -11.947 -12.414 1.00 98.62 83 ILE A O 1
ATOM 665 N N . PHE A 1 84 ? -5.874 -9.848 -12.898 1.00 98.44 84 PHE A N 1
ATOM 666 C CA . PHE A 1 84 ? -7.147 -9.478 -13.525 1.00 98.44 84 PHE A CA 1
ATOM 667 C C . PHE A 1 84 ? -7.103 -9.336 -15.044 1.00 98.44 84 PHE A C 1
ATOM 669 O O . PHE A 1 84 ? -8.118 -8.969 -15.633 1.00 98.44 84 PHE A O 1
ATOM 676 N N . ASN A 1 85 ? -5.960 -9.629 -15.669 1.00 98.00 85 ASN A N 1
ATOM 677 C CA . ASN A 1 85 ? -5.730 -9.502 -17.107 1.00 98.00 85 ASN A CA 1
ATOM 678 C C . ASN A 1 85 ? -6.177 -8.128 -17.651 1.00 98.00 85 ASN A C 1
ATOM 680 O O . ASN A 1 85 ? -7.015 -8.040 -18.549 1.00 98.00 85 ASN A O 1
ATOM 684 N N . LEU A 1 86 ? -5.679 -7.045 -17.042 1.00 98.12 86 LEU A N 1
ATOM 685 C CA . LEU A 1 86 ? -6.200 -5.688 -17.274 1.00 98.12 86 LEU A CA 1
ATOM 686 C C . LEU A 1 86 ? -5.691 -5.047 -18.573 1.00 98.12 86 LEU A C 1
ATOM 688 O O . LEU A 1 86 ? -6.345 -4.138 -19.089 1.00 98.12 86 LEU A O 1
ATOM 692 N N . GLY A 1 87 ? -4.531 -5.473 -19.079 1.00 98.06 87 GLY A N 1
ATOM 693 C CA . GLY A 1 87 ? -3.883 -4.848 -20.232 1.00 98.06 87 GLY A CA 1
ATOM 694 C C . GLY A 1 87 ? -3.458 -3.408 -19.934 1.00 98.06 87 GLY A C 1
ATOM 695 O O . GLY A 1 87 ? -3.725 -2.497 -20.726 1.00 98.06 87 GLY A O 1
ATOM 696 N N . LEU A 1 88 ? -2.868 -3.172 -18.756 1.00 98.31 88 LEU A N 1
ATOM 697 C CA . LEU A 1 88 ? -2.465 -1.832 -18.334 1.00 98.31 88 LEU A CA 1
ATOM 698 C C . LEU A 1 88 ? -1.350 -1.260 -19.216 1.00 98.31 88 LEU A C 1
ATOM 700 O O . LEU A 1 88 ? -0.333 -1.898 -19.474 1.00 98.31 88 LEU A O 1
ATOM 704 N N . LYS A 1 89 ? -1.505 0.015 -19.571 1.00 97.94 89 LYS A N 1
ATOM 705 C CA . LYS A 1 89 ? -0.433 0.856 -20.101 1.00 97.94 89 LYS A CA 1
ATOM 706 C C . LYS A 1 89 ? 0.455 1.351 -18.963 1.00 97.94 89 LYS A C 1
ATOM 708 O O . LYS A 1 89 ? -0.023 1.652 -17.857 1.00 97.94 89 LYS A O 1
ATOM 713 N N . PHE A 1 90 ? 1.754 1.423 -19.225 1.00 96.62 90 PHE A N 1
ATOM 714 C CA . PHE A 1 90 ? 2.772 1.847 -18.254 1.00 96.62 90 PHE A CA 1
ATOM 715 C C . PHE A 1 90 ? 3.505 3.120 -18.687 1.00 96.62 90 PHE A C 1
ATOM 717 O O . PHE A 1 90 ? 4.350 3.630 -17.959 1.00 96.62 90 PHE A O 1
ATOM 724 N N . GLU A 1 91 ? 3.144 3.680 -19.837 1.00 97.00 91 GLU A N 1
ATOM 725 C CA . GLU A 1 91 ? 3.526 5.027 -20.229 1.00 97.00 91 GLU A CA 1
ATOM 726 C C . GLU A 1 91 ? 2.753 6.062 -19.403 1.00 97.00 91 GLU A C 1
ATOM 728 O O . GLU A 1 91 ? 1.556 5.897 -19.141 1.00 97.00 91 GLU A O 1
ATOM 733 N N . ASN A 1 92 ? 3.416 7.163 -19.032 1.00 97.88 92 ASN A N 1
ATOM 734 C CA . ASN A 1 92 ? 2.787 8.251 -18.286 1.00 97.88 92 ASN A CA 1
ATOM 735 C C . ASN A 1 92 ? 1.769 9.010 -19.152 1.00 97.88 92 ASN A C 1
ATOM 737 O O . ASN A 1 92 ? 2.092 10.009 -19.792 1.00 97.88 92 ASN A O 1
ATOM 741 N N . THR A 1 93 ? 0.539 8.511 -19.203 1.00 98.31 93 THR A N 1
ATOM 742 C CA . THR A 1 93 ? -0.545 9.052 -20.026 1.00 98.31 93 THR A CA 1
ATOM 743 C C . THR A 1 93 ? -1.835 9.129 -19.221 1.00 98.31 93 THR A C 1
ATOM 745 O O . THR A 1 93 ? -2.045 8.362 -18.279 1.00 98.31 93 THR A O 1
ATOM 748 N N . ALA A 1 94 ? -2.744 10.020 -19.627 1.00 98.38 94 ALA A N 1
ATOM 749 C CA . ALA A 1 94 ? -4.081 10.091 -19.039 1.00 98.38 94 ALA A CA 1
ATOM 750 C C . ALA A 1 94 ? -4.808 8.735 -19.118 1.00 98.38 94 ALA A C 1
ATOM 752 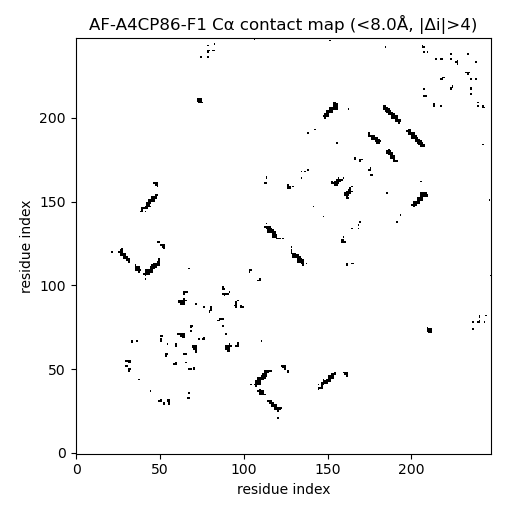O O . ALA A 1 94 ? -5.435 8.308 -18.153 1.00 98.38 94 ALA A O 1
ATOM 753 N N . GLU A 1 95 ? -4.634 8.004 -20.222 1.00 98.44 95 GLU A N 1
ATOM 754 C CA . GLU A 1 95 ? -5.220 6.677 -20.407 1.00 98.44 95 GLU A CA 1
ATOM 755 C C . GLU A 1 95 ? -4.714 5.658 -19.375 1.00 98.44 95 GLU A C 1
ATOM 757 O O . GLU A 1 95 ? -5.518 4.940 -18.778 1.00 98.44 95 GLU A O 1
ATOM 762 N N . ALA A 1 96 ? -3.402 5.619 -19.114 1.00 98.50 96 ALA A N 1
ATOM 763 C CA . ALA A 1 96 ? -2.817 4.738 -18.104 1.00 98.50 96 ALA A CA 1
ATOM 764 C C . ALA A 1 96 ? -3.363 5.043 -16.695 1.00 98.50 96 ALA A C 1
ATOM 766 O O . ALA A 1 96 ? -3.626 4.127 -15.906 1.00 98.50 96 ALA A O 1
ATOM 767 N N . ILE A 1 97 ? -3.570 6.322 -16.377 1.00 98.69 97 ILE A N 1
ATOM 768 C CA . ILE A 1 97 ? -4.181 6.759 -15.116 1.00 98.69 97 ILE A CA 1
ATOM 769 C C . ILE A 1 97 ? -5.656 6.331 -15.059 1.00 98.69 97 ILE A C 1
ATOM 771 O O . ILE A 1 97 ? -6.111 5.785 -14.050 1.00 98.69 97 ILE A O 1
ATOM 775 N N . ASP A 1 98 ? -6.406 6.512 -16.143 1.00 98.69 98 ASP A N 1
ATOM 776 C CA . ASP A 1 98 ? -7.832 6.190 -16.198 1.00 98.69 98 ASP A CA 1
ATOM 777 C C . ASP A 1 98 ? -8.108 4.684 -16.183 1.00 98.69 98 ASP A C 1
ATOM 779 O O . ASP A 1 98 ? -9.101 4.253 -15.594 1.00 98.69 98 ASP A O 1
ATOM 783 N N . GLN A 1 99 ? -7.237 3.851 -16.762 1.00 98.69 99 GLN A N 1
ATOM 784 C CA . GLN A 1 99 ? -7.310 2.392 -16.603 1.00 98.69 99 GLN A CA 1
ATOM 785 C C . GLN A 1 99 ? -7.239 1.994 -15.121 1.00 98.69 99 GLN A C 1
ATOM 787 O O . GLN A 1 99 ? -8.076 1.229 -14.637 1.00 98.69 99 GLN A O 1
ATOM 792 N N . ARG A 1 100 ? -6.291 2.577 -14.378 1.00 98.69 100 ARG A N 1
ATOM 793 C CA . ARG A 1 100 ? -6.093 2.323 -12.944 1.00 98.69 100 ARG A CA 1
ATOM 794 C C . ARG A 1 100 ? -7.289 2.791 -12.122 1.00 98.69 100 ARG A C 1
ATOM 796 O O . ARG A 1 100 ? -7.824 2.020 -11.329 1.00 98.69 100 ARG A O 1
ATOM 803 N N . LYS A 1 101 ? -7.766 4.019 -12.349 1.00 98.75 101 LYS A N 1
ATOM 804 C CA . LYS A 1 101 ? -8.960 4.554 -11.672 1.00 98.75 101 LYS A CA 1
ATOM 805 C C . LYS A 1 101 ? -10.199 3.702 -11.942 1.00 98.75 101 LYS A C 1
ATOM 807 O O . LYS A 1 101 ? -10.913 3.373 -10.998 1.00 98.75 101 LYS A O 1
ATOM 812 N N . ARG A 1 102 ? -10.455 3.323 -13.202 1.00 98.69 102 ARG A N 1
ATOM 813 C CA . ARG A 1 102 ? -11.604 2.478 -13.574 1.00 98.69 102 ARG A CA 1
ATOM 814 C C . ARG A 1 102 ? -11.563 1.132 -12.864 1.00 98.69 102 ARG A C 1
ATOM 816 O O . ARG A 1 102 ? -12.569 0.743 -12.278 1.00 98.69 102 ARG A O 1
ATOM 823 N N . PHE A 1 103 ? -10.409 0.467 -12.863 1.00 98.75 103 PHE A N 1
ATOM 824 C CA . PHE A 1 103 ? -10.224 -0.789 -12.141 1.00 98.75 103 PHE A CA 1
ATOM 825 C C . PHE A 1 103 ? -10.519 -0.634 -10.640 1.00 98.75 103 PHE A C 1
ATOM 827 O O . PHE A 1 103 ? -11.336 -1.372 -10.089 1.00 98.75 103 PHE A O 1
ATOM 834 N N . LEU A 1 104 ? -9.907 0.363 -9.992 1.00 98.75 104 LEU A N 1
ATOM 835 C CA . LEU A 1 104 ? -10.084 0.622 -8.562 1.00 98.75 104 LEU A CA 1
ATOM 836 C C . LEU A 1 104 ? -11.550 0.895 -8.201 1.00 98.75 104 LEU A C 1
ATOM 838 O O . LEU A 1 104 ? -12.078 0.301 -7.261 1.00 98.75 104 LEU A O 1
ATOM 842 N N . MET A 1 105 ? -12.230 1.744 -8.976 1.00 98.56 105 MET A N 1
ATOM 843 C CA . MET A 1 105 ? -13.648 2.047 -8.771 1.00 98.56 105 MET A CA 1
ATOM 844 C C . MET A 1 105 ? -14.534 0.814 -8.960 1.00 98.56 105 MET A C 1
ATOM 846 O O . MET A 1 105 ? -15.397 0.561 -8.122 1.00 98.56 105 MET A O 1
ATOM 850 N N . ALA A 1 106 ? -14.304 0.029 -10.018 1.00 98.31 106 ALA A N 1
ATOM 851 C CA . ALA A 1 106 ? -15.070 -1.185 -10.296 1.00 98.31 106 ALA A CA 1
ATOM 852 C C . ALA A 1 106 ? -14.912 -2.250 -9.198 1.00 98.31 106 ALA A C 1
ATOM 854 O O . ALA A 1 106 ? -15.849 -2.995 -8.924 1.00 98.31 106 ALA A O 1
ATOM 855 N N . ARG A 1 107 ? -13.746 -2.305 -8.544 1.00 98.19 107 ARG A N 1
ATOM 856 C CA . ARG A 1 107 ? -13.453 -3.245 -7.451 1.00 98.19 107 ARG A CA 1
ATOM 857 C C . ARG A 1 107 ? -13.779 -2.726 -6.052 1.00 98.19 107 ARG A C 1
ATOM 859 O O . ARG A 1 107 ? -13.611 -3.466 -5.085 1.00 98.19 107 ARG A O 1
ATOM 866 N N . GLY A 1 108 ? -14.222 -1.475 -5.917 1.00 98.50 108 GLY A N 1
ATOM 867 C CA . GLY A 1 108 ? -14.441 -0.865 -4.604 1.00 98.50 108 GLY A CA 1
ATOM 868 C C . GLY A 1 108 ? -13.143 -0.717 -3.798 1.00 98.50 108 GLY A C 1
ATOM 869 O O . GLY A 1 108 ? -13.150 -0.900 -2.580 1.00 98.50 108 GLY A O 1
ATOM 870 N N . ILE A 1 109 ? -12.029 -0.418 -4.472 1.00 98.75 109 ILE A N 1
ATOM 871 C CA . ILE A 1 109 ? -10.700 -0.302 -3.866 1.00 98.75 109 ILE A CA 1
ATOM 872 C C . ILE A 1 109 ? -10.273 1.164 -3.835 1.00 98.75 109 ILE A C 1
ATOM 874 O O . ILE A 1 109 ? -10.124 1.802 -4.873 1.00 98.75 109 ILE A O 1
ATOM 878 N N . GLY A 1 110 ? -10.017 1.683 -2.638 1.00 98.69 110 GLY A N 1
ATOM 879 C CA . GLY A 1 110 ? -9.298 2.944 -2.454 1.00 98.69 110 GLY A CA 1
ATOM 880 C C . GLY A 1 110 ? -7.794 2.730 -2.264 1.00 98.69 110 GLY A C 1
ATOM 881 O O . GLY A 1 110 ? -7.343 1.626 -1.960 1.00 98.69 110 GLY A O 1
ATOM 882 N N . ILE A 1 111 ? -7.010 3.796 -2.404 1.00 98.62 111 ILE A N 1
ATOM 883 C CA . ILE A 1 111 ? -5.581 3.823 -2.079 1.00 98.62 111 ILE A CA 1
ATOM 884 C C . ILE A 1 111 ? -5.303 4.989 -1.131 1.00 98.62 111 ILE A C 1
ATOM 886 O O . ILE A 1 111 ? -5.624 6.140 -1.433 1.00 98.62 111 ILE A O 1
ATOM 890 N N . CYS A 1 112 ? -4.675 4.695 0.004 1.00 97.62 112 CYS A N 1
ATOM 891 C CA . CYS A 1 112 ? -4.288 5.693 0.994 1.00 97.62 112 CYS A CA 1
ATOM 892 C C . CYS A 1 112 ? -2.966 5.291 1.652 1.00 97.62 112 CYS A C 1
ATOM 894 O O . CYS A 1 112 ? -2.958 4.571 2.647 1.00 97.62 112 CYS A O 1
ATOM 896 N N . ASP A 1 113 ? -1.846 5.761 1.102 1.00 97.81 113 ASP A N 1
ATOM 897 C CA . ASP A 1 113 ? -0.544 5.618 1.758 1.00 97.81 113 ASP A CA 1
ATOM 898 C C . ASP A 1 113 ? -0.538 6.351 3.100 1.00 97.81 113 ASP A C 1
ATOM 900 O O . ASP A 1 113 ? -1.154 7.412 3.243 1.00 97.81 113 ASP A O 1
ATOM 904 N N . ILE A 1 114 ? 0.142 5.777 4.091 1.00 98.12 114 ILE A N 1
ATOM 905 C CA . ILE A 1 114 ? 0.005 6.199 5.487 1.00 98.12 114 ILE A CA 1
ATOM 906 C C . ILE A 1 114 ? 0.827 7.435 5.857 1.00 98.12 114 ILE A C 1
ATOM 908 O O . ILE A 1 114 ? 0.497 8.122 6.826 1.00 98.12 114 ILE A O 1
ATOM 912 N N . VAL A 1 115 ? 1.899 7.735 5.122 1.00 98.44 115 VAL A N 1
ATOM 913 C CA . VAL A 1 115 ? 2.736 8.911 5.380 1.00 98.44 115 VAL A CA 1
ATOM 914 C C . VAL A 1 115 ? 2.253 10.081 4.527 1.00 98.44 115 VAL A C 1
ATOM 916 O O . VAL A 1 115 ? 2.185 9.983 3.307 1.00 98.44 115 VAL A O 1
ATOM 919 N N . ASP A 1 116 ? 1.946 11.207 5.174 1.00 98.25 116 ASP A N 1
ATOM 920 C CA . ASP A 1 116 ? 1.669 12.476 4.489 1.00 98.25 116 ASP A CA 1
ATOM 921 C C . ASP A 1 116 ? 2.972 13.144 4.047 1.00 98.25 116 ASP A C 1
ATOM 923 O O . ASP A 1 116 ? 3.123 13.576 2.907 1.00 98.25 116 ASP A O 1
ATOM 927 N N . ARG A 1 117 ? 3.939 13.207 4.968 1.00 98.12 117 ARG A N 1
ATOM 928 C CA . ARG A 1 117 ? 5.264 13.764 4.708 1.00 98.12 117 ARG A CA 1
ATOM 929 C C . ARG A 1 117 ? 6.320 13.238 5.667 1.00 98.12 117 ARG A C 1
ATOM 931 O O . ARG A 1 117 ? 6.018 12.809 6.782 1.00 98.12 117 ARG A O 1
ATOM 938 N N . ALA A 1 118 ? 7.573 13.334 5.251 1.00 97.94 118 ALA A N 1
ATOM 939 C CA . ALA A 1 118 ? 8.750 13.029 6.053 1.00 97.94 118 ALA A CA 1
ATOM 940 C C . ALA A 1 118 ? 9.931 13.926 5.648 1.00 97.94 118 ALA A C 1
ATOM 942 O O . ALA A 1 118 ? 9.912 14.584 4.610 1.00 97.94 118 ALA A O 1
ATOM 943 N N . ARG A 1 119 ? 10.994 13.921 6.450 1.00 97.44 119 ARG A N 1
ATOM 944 C CA . ARG A 1 119 ? 12.292 14.519 6.111 1.00 97.44 119 ARG A CA 1
ATOM 945 C C . ARG A 1 119 ? 13.299 13.422 5.780 1.00 97.44 119 ARG A C 1
ATOM 947 O O . ARG A 1 119 ? 13.287 12.355 6.401 1.00 97.44 119 ARG A O 1
ATOM 954 N N . ARG A 1 120 ? 14.190 13.675 4.820 1.00 95.38 120 ARG A N 1
ATOM 955 C CA . ARG A 1 120 ? 15.253 12.739 4.420 1.00 95.38 120 ARG A CA 1
ATOM 956 C C . ARG A 1 120 ? 16.618 13.422 4.385 1.00 95.38 120 ARG A C 1
ATOM 958 O O . ARG A 1 120 ? 16.764 14.486 3.797 1.00 95.38 120 ARG A O 1
ATOM 965 N N . GLU A 1 121 ? 17.621 12.780 4.984 1.00 92.81 121 GLU A N 1
ATOM 966 C CA . GLU A 1 121 ? 19.031 13.181 4.818 1.00 92.81 121 GLU A CA 1
ATOM 967 C C . GLU A 1 121 ? 19.554 12.720 3.454 1.00 92.81 121 GLU A C 1
ATOM 969 O O . GLU A 1 121 ? 20.212 13.469 2.741 1.00 92.81 121 GLU A O 1
ATOM 974 N N . LYS A 1 122 ? 19.218 11.479 3.082 1.00 93.19 122 LYS A N 1
ATOM 975 C CA . LYS A 1 122 ? 19.519 10.884 1.783 1.00 93.19 122 LYS A CA 1
ATOM 976 C C . LYS A 1 122 ? 18.230 10.714 0.985 1.00 93.19 122 LYS A C 1
ATOM 978 O O . LYS A 1 122 ? 17.281 10.087 1.460 1.00 93.19 122 LYS A O 1
ATOM 983 N N . VAL A 1 123 ? 18.209 11.260 -0.227 1.00 91.50 123 VAL A N 1
ATOM 984 C CA . VAL A 1 123 ? 17.058 11.191 -1.135 1.00 91.50 123 VAL A CA 1
ATOM 985 C C . VAL A 1 123 ? 17.023 9.817 -1.807 1.00 91.50 123 VAL A C 1
ATOM 987 O O . VAL A 1 123 ? 17.616 9.598 -2.857 1.00 91.50 123 VAL A O 1
ATOM 990 N N . ASP A 1 124 ? 16.361 8.861 -1.159 1.00 91.31 124 ASP A N 1
ATOM 991 C CA . ASP A 1 124 ? 16.071 7.531 -1.696 1.00 91.31 124 ASP A CA 1
ATOM 992 C C . ASP A 1 124 ? 14.662 7.060 -1.294 1.00 91.31 124 ASP A C 1
ATOM 994 O O . ASP A 1 124 ? 13.969 7.705 -0.504 1.00 91.31 124 ASP A O 1
ATOM 998 N N . ALA A 1 125 ? 14.217 5.935 -1.857 1.00 89.19 125 ALA A N 1
ATOM 999 C CA . ALA A 1 125 ? 12.900 5.356 -1.588 1.00 89.19 125 ALA A CA 1
ATOM 1000 C C . ALA A 1 125 ? 12.872 4.429 -0.353 1.00 89.19 125 ALA A C 1
ATOM 1002 O O . ALA A 1 125 ? 11.898 3.712 -0.151 1.00 89.19 125 ALA A O 1
ATOM 1003 N N . SER A 1 126 ? 13.928 4.389 0.471 1.00 91.00 126 SER A N 1
ATOM 1004 C CA . SER A 1 126 ? 13.967 3.491 1.630 1.00 91.00 126 SER A CA 1
ATOM 1005 C C . SER A 1 126 ? 13.067 3.997 2.755 1.00 91.00 126 SER A C 1
ATOM 1007 O O . SER A 1 126 ? 13.213 5.137 3.207 1.00 91.00 126 SER A O 1
ATOM 1009 N N . ASP A 1 127 ? 12.198 3.143 3.293 1.00 89.94 127 ASP A N 1
ATOM 1010 C CA . ASP A 1 127 ? 11.353 3.498 4.440 1.00 89.94 127 ASP A CA 1
ATOM 1011 C C . ASP A 1 127 ? 12.187 3.827 5.688 1.00 89.94 127 ASP A C 1
ATOM 1013 O O . ASP A 1 127 ? 11.871 4.742 6.450 1.00 89.94 127 ASP A O 1
ATOM 1017 N N . THR A 1 128 ? 13.312 3.134 5.889 1.00 90.31 128 THR A N 1
ATOM 1018 C CA . THR A 1 128 ? 14.162 3.294 7.083 1.00 90.31 128 THR A CA 1
ATOM 1019 C C . THR A 1 128 ? 14.894 4.634 7.141 1.00 90.31 128 THR A C 1
ATOM 1021 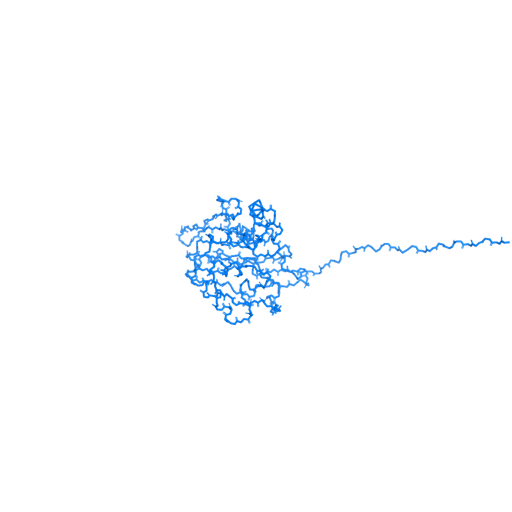O O . THR A 1 128 ? 15.297 5.050 8.230 1.00 90.31 128 THR A O 1
ATOM 1024 N N . GLY A 1 129 ? 15.048 5.306 5.994 1.00 91.81 129 GLY A N 1
ATOM 1025 C CA . GLY A 1 129 ? 15.696 6.613 5.870 1.00 91.81 129 GLY A CA 1
ATOM 1026 C C . GLY A 1 129 ? 14.798 7.798 6.237 1.00 91.81 129 GLY A C 1
ATOM 1027 O O . GLY A 1 129 ? 15.297 8.915 6.362 1.00 91.81 129 GLY A O 1
ATOM 1028 N N . MET A 1 130 ? 13.493 7.577 6.427 1.00 95.62 130 MET A N 1
ATOM 1029 C CA . MET A 1 130 ? 12.557 8.639 6.796 1.00 95.62 130 MET A CA 1
ATOM 1030 C C . MET A 1 130 ? 12.748 9.100 8.246 1.00 95.62 130 MET A C 1
ATOM 1032 O O . MET A 1 130 ? 12.818 8.290 9.178 1.00 95.62 130 MET A O 1
ATOM 1036 N N . ARG A 1 131 ? 12.762 10.420 8.435 1.00 95.12 131 ARG A N 1
ATOM 1037 C CA . ARG A 1 131 ? 12.747 11.126 9.724 1.00 95.12 131 ARG A CA 1
ATOM 1038 C C . ARG A 1 131 ? 11.523 12.034 9.799 1.00 95.12 131 ARG A C 1
ATOM 1040 O O . ARG A 1 131 ? 10.910 12.312 8.775 1.00 95.12 131 ARG A O 1
ATOM 1047 N N . GLU A 1 132 ? 11.167 12.474 11.006 1.00 96.50 132 GLU A N 1
ATOM 1048 C CA . GLU A 1 132 ? 10.072 13.440 11.228 1.00 96.50 132 GLU A CA 1
ATOM 1049 C C . GLU A 1 132 ? 8.769 13.065 10.493 1.00 96.50 132 GLU A C 1
ATOM 1051 O O . GLU A 1 132 ? 8.105 13.894 9.877 1.00 96.50 132 GLU A O 1
ATOM 1056 N N . ILE A 1 133 ? 8.434 11.771 10.523 1.00 97.81 133 ILE A N 1
ATOM 1057 C CA . ILE A 1 133 ? 7.300 11.205 9.789 1.00 97.81 133 ILE A CA 1
ATOM 1058 C C . ILE A 1 133 ? 5.995 11.769 10.348 1.00 97.81 133 ILE A C 1
ATOM 1060 O O . ILE A 1 133 ? 5.647 11.478 11.498 1.00 97.81 133 ILE A O 1
ATOM 1064 N N . ARG A 1 134 ? 5.240 12.472 9.502 1.00 98.06 134 ARG A N 1
ATOM 1065 C CA . ARG A 1 134 ? 3.847 12.844 9.754 1.00 98.06 134 ARG A CA 1
ATOM 1066 C C . ARG A 1 134 ? 2.925 11.868 9.038 1.00 98.06 134 ARG A C 1
ATOM 1068 O O . ARG A 1 134 ? 3.040 11.659 7.830 1.00 98.06 134 ARG A O 1
ATOM 1075 N N . LEU A 1 135 ? 2.036 11.253 9.807 1.00 98.19 135 LEU A N 1
ATOM 1076 C CA . LEU A 1 135 ? 1.069 10.288 9.298 1.00 98.19 135 LEU A CA 1
ATOM 1077 C C . LEU A 1 135 ? -0.205 10.995 8.849 1.00 98.19 135 LEU A C 1
ATOM 1079 O O . LEU A 1 135 ? -0.558 12.048 9.379 1.00 98.19 135 LEU A O 1
ATOM 1083 N N . ARG A 1 136 ? -0.904 10.385 7.896 1.00 97.81 136 ARG A N 1
ATOM 1084 C CA . ARG A 1 136 ? -2.298 10.713 7.609 1.00 97.81 136 ARG A CA 1
ATOM 1085 C C . ARG A 1 136 ? -3.201 10.180 8.715 1.00 97.81 136 ARG A C 1
ATOM 1087 O O . ARG A 1 136 ? -2.933 9.121 9.281 1.00 97.81 136 ARG A O 1
ATOM 1094 N N . ASP A 1 137 ? -4.312 10.868 8.963 1.00 96.62 137 ASP A N 1
ATOM 1095 C CA . ASP A 1 137 ? -5.332 10.402 9.903 1.00 96.62 137 ASP A CA 1
ATOM 1096 C C . ASP A 1 137 ? -6.207 9.297 9.282 1.00 96.62 137 ASP A C 1
ATOM 1098 O O . ASP A 1 137 ? -7.343 9.521 8.859 1.00 96.62 137 ASP A O 1
ATOM 1102 N N . LEU A 1 138 ? -5.666 8.077 9.203 1.00 96.25 138 LEU A N 1
ATOM 1103 C CA . LEU A 1 138 ? -6.391 6.934 8.638 1.00 96.25 138 LEU A CA 1
ATOM 1104 C C . LEU A 1 138 ? -7.631 6.564 9.457 1.00 96.25 138 LEU A C 1
ATOM 1106 O O . LEU A 1 138 ? -8.618 6.121 8.882 1.00 96.25 138 LEU A O 1
ATOM 1110 N N . THR A 1 139 ? -7.614 6.729 10.781 1.00 95.44 139 THR A N 1
ATOM 1111 C CA . THR A 1 139 ? -8.787 6.425 11.620 1.00 95.44 139 THR A CA 1
ATOM 1112 C C . THR A 1 139 ? -9.881 7.469 11.427 1.00 95.44 139 THR A C 1
ATOM 1114 O O . THR A 1 139 ? -11.056 7.106 11.366 1.00 95.44 139 THR A O 1
ATOM 1117 N N . GLY A 1 140 ? -9.527 8.746 11.272 1.00 95.44 140 GLY A N 1
ATOM 1118 C CA . GLY A 1 140 ? -10.449 9.802 10.857 1.00 95.44 140 GLY A CA 1
ATOM 1119 C C . GLY A 1 140 ? -11.052 9.548 9.480 1.00 95.44 140 GLY A C 1
ATOM 1120 O O . GLY A 1 140 ? -12.273 9.604 9.341 1.00 95.44 140 GLY A O 1
ATOM 1121 N N . LEU A 1 141 ? -10.231 9.185 8.489 1.00 96.19 141 LEU A N 1
ATOM 1122 C CA . LEU A 1 141 ? -10.717 8.803 7.159 1.00 96.19 141 LEU A CA 1
ATOM 1123 C C . LEU A 1 141 ? -11.643 7.586 7.237 1.00 96.19 141 LEU A C 1
ATOM 1125 O O . LEU A 1 141 ? -12.743 7.619 6.702 1.00 96.19 141 LEU A O 1
ATOM 1129 N N . LEU A 1 142 ? -11.265 6.532 7.960 1.00 96.31 142 LEU A N 1
ATOM 1130 C CA . LEU A 1 142 ? -12.120 5.359 8.133 1.00 96.31 142 LEU A CA 1
ATOM 1131 C C . LEU A 1 142 ? -13.497 5.738 8.697 1.00 96.31 142 LEU A C 1
ATOM 1133 O O . LEU A 1 142 ? -14.497 5.186 8.250 1.00 96.31 142 LEU A O 1
ATOM 1137 N N . ARG A 1 143 ? -13.591 6.687 9.637 1.00 94.56 143 ARG A N 1
ATOM 1138 C CA . ARG A 1 143 ? -14.893 7.160 10.150 1.00 94.56 143 ARG A CA 1
ATOM 1139 C C . ARG A 1 143 ? -15.732 7.894 9.099 1.00 94.56 143 ARG A C 1
ATOM 1141 O O . ARG A 1 143 ? -16.952 7.882 9.213 1.00 94.56 143 ARG A O 1
ATOM 1148 N N . GLN A 1 144 ? -15.100 8.522 8.108 1.00 95.12 144 GLN A N 1
ATOM 1149 C CA . GLN A 1 144 ? -15.780 9.183 6.987 1.00 95.12 144 GLN A CA 1
ATOM 1150 C C . GLN A 1 144 ? -16.270 8.180 5.932 1.00 95.12 144 GLN A C 1
ATOM 1152 O O . GLN A 1 144 ? -17.257 8.447 5.256 1.00 95.12 144 GLN A O 1
ATOM 1157 N N . PHE A 1 145 ? -15.624 7.014 5.828 1.00 96.50 145 PHE A N 1
ATOM 1158 C CA . PHE A 1 145 ? -15.954 5.960 4.865 1.00 96.50 145 PHE A CA 1
ATOM 1159 C C . PHE A 1 145 ? -16.436 4.684 5.594 1.00 96.50 145 PHE A C 1
ATOM 1161 O O . PHE A 1 145 ? -15.653 3.751 5.815 1.00 96.50 145 PHE A O 1
ATOM 1168 N N . PRO A 1 146 ? -17.719 4.628 6.018 1.00 94.62 146 PRO A N 1
ATOM 1169 C CA . PRO A 1 146 ? -18.270 3.554 6.856 1.00 94.62 146 PRO A CA 1
ATOM 1170 C C . PRO A 1 146 ? -18.313 2.175 6.170 1.00 94.62 146 PRO A C 1
ATOM 1172 O O . PRO A 1 146 ? -18.296 1.151 6.851 1.00 94.62 146 PRO A O 1
ATOM 1175 N N . SER A 1 147 ? -18.311 2.150 4.839 1.00 96.06 147 SER A N 1
ATOM 1176 C CA . SER A 1 147 ? -18.274 0.955 3.985 1.00 96.06 147 SER A CA 1
ATOM 1177 C C . SER A 1 147 ? -16.939 0.206 4.018 1.00 96.06 147 SER A C 1
ATOM 1179 O O . SER A 1 147 ? -16.899 -0.972 3.673 1.00 96.06 147 SER A O 1
ATOM 1181 N N . VAL A 1 148 ? -15.850 0.862 4.429 1.00 98.12 148 VAL A N 1
ATOM 1182 C CA . VAL A 1 148 ? -14.520 0.247 4.459 1.00 98.12 148 VAL A CA 1
ATOM 1183 C C . VAL A 1 148 ? -14.406 -0.700 5.646 1.00 98.12 148 VAL A C 1
ATOM 1185 O O . VAL A 1 148 ? -14.463 -0.267 6.797 1.00 98.12 148 VAL A O 1
ATOM 1188 N N . ASP A 1 149 ? -14.197 -1.980 5.359 1.00 97.62 149 ASP A N 1
ATOM 1189 C CA . ASP A 1 149 ? -14.034 -3.039 6.359 1.00 97.62 149 ASP A CA 1
ATOM 1190 C C . ASP A 1 149 ? -12.620 -3.641 6.370 1.00 97.62 149 ASP A C 1
ATOM 1192 O O . ASP A 1 149 ? -12.227 -4.280 7.348 1.00 97.62 149 ASP A O 1
ATOM 1196 N N . THR A 1 150 ? -11.829 -3.404 5.315 1.00 98.69 150 THR A N 1
ATOM 1197 C CA . THR A 1 150 ? -10.531 -4.057 5.123 1.00 98.69 150 THR A CA 1
ATOM 1198 C C . THR A 1 150 ? -9.433 -3.070 4.726 1.00 98.69 150 THR A C 1
ATOM 1200 O O . THR A 1 150 ? -9.570 -2.296 3.778 1.00 98.69 150 THR A O 1
ATOM 1203 N N . LEU A 1 151 ? -8.287 -3.161 5.402 1.00 98.81 151 LEU A N 1
ATOM 1204 C CA . LEU A 1 151 ? -7.034 -2.519 4.998 1.00 98.81 151 LEU A CA 1
ATOM 1205 C C . LEU A 1 151 ? -6.046 -3.560 4.461 1.00 98.81 151 LEU A C 1
ATOM 1207 O O . LEU A 1 151 ? -5.737 -4.540 5.138 1.00 98.81 151 LEU A O 1
ATOM 1211 N N . LEU A 1 152 ? -5.515 -3.330 3.266 1.00 98.75 152 LEU A N 1
ATOM 1212 C CA . LEU A 1 152 ? -4.497 -4.148 2.615 1.00 98.75 152 LEU A CA 1
ATOM 1213 C C . LEU A 1 152 ? -3.154 -3.416 2.703 1.00 98.75 152 LEU A C 1
ATOM 1215 O O . LEU A 1 152 ? -2.853 -2.540 1.893 1.00 98.75 152 LEU A O 1
ATOM 1219 N N . PHE A 1 153 ? -2.337 -3.754 3.699 1.00 98.62 153 PHE A N 1
ATOM 1220 C CA . PHE A 1 153 ? -1.003 -3.178 3.834 1.00 98.62 153 PHE A CA 1
ATOM 1221 C C . PHE A 1 153 ? -0.051 -3.816 2.827 1.00 98.62 153 PHE A C 1
ATOM 1223 O O . PHE A 1 153 ? 0.187 -5.024 2.863 1.00 98.62 153 PHE A O 1
ATOM 1230 N N . THR A 1 154 ? 0.571 -3.008 1.971 1.00 96.06 154 THR A N 1
ATOM 1231 C CA . THR A 1 154 ? 1.580 -3.484 1.010 1.00 96.06 154 THR A CA 1
ATOM 1232 C C . THR A 1 154 ? 2.981 -3.445 1.626 1.00 96.06 154 THR A C 1
ATOM 1234 O O . THR A 1 154 ? 3.918 -2.865 1.074 1.00 96.06 154 THR A O 1
ATOM 1237 N N . GLY A 1 155 ? 3.104 -4.017 2.821 1.00 92.44 155 GLY A N 1
ATOM 1238 C CA . GLY A 1 155 ? 4.298 -4.010 3.657 1.00 92.44 155 GLY A CA 1
ATOM 1239 C C . GLY A 1 155 ? 3.945 -4.330 5.112 1.00 92.44 155 GLY A C 1
ATOM 1240 O O . GLY A 1 155 ? 2.920 -3.897 5.629 1.00 92.44 155 GLY A O 1
ATOM 1241 N N . GLY A 1 156 ? 4.784 -5.118 5.780 1.00 87.50 156 GLY A N 1
ATOM 1242 C CA . GLY A 1 156 ? 4.511 -5.579 7.143 1.00 87.50 156 GLY A CA 1
ATOM 1243 C C . GLY A 1 156 ? 5.014 -4.638 8.240 1.00 87.50 156 GLY A C 1
ATOM 1244 O O . GLY A 1 156 ? 5.363 -3.480 8.011 1.00 87.50 156 GLY A O 1
ATOM 1245 N N . ASN A 1 157 ? 5.119 -5.183 9.453 1.00 90.06 157 ASN A N 1
ATOM 1246 C CA . ASN A 1 157 ? 5.611 -4.499 10.656 1.00 90.06 157 ASN A CA 1
ATOM 1247 C C . ASN A 1 157 ? 7.140 -4.240 10.676 1.00 90.06 157 ASN A C 1
ATOM 1249 O O . ASN A 1 157 ? 7.755 -4.176 11.741 1.00 90.06 157 ASN A O 1
ATOM 1253 N N . SER A 1 158 ? 7.795 -4.150 9.516 1.00 90.62 158 SER A N 1
ATOM 1254 C CA . SER A 1 158 ? 9.180 -3.676 9.446 1.00 90.62 158 SER A CA 1
ATOM 1255 C C . SER A 1 158 ? 9.239 -2.193 9.802 1.00 90.62 158 SER A C 1
ATOM 1257 O O . SER A 1 158 ? 8.266 -1.469 9.603 1.00 90.62 158 SER A O 1
ATOM 1259 N N . LYS A 1 159 ? 10.386 -1.719 10.302 1.00 92.06 159 LYS A N 1
ATOM 1260 C CA . LYS A 1 159 ? 10.569 -0.310 10.680 1.00 92.06 159 LYS A CA 1
ATOM 1261 C C . LYS A 1 159 ? 10.097 0.625 9.561 1.00 92.06 159 LYS A C 1
ATOM 1263 O O . LYS A 1 159 ? 10.595 0.533 8.443 1.00 92.06 159 LYS A O 1
ATOM 1268 N N . ASN A 1 160 ? 9.185 1.533 9.909 1.00 94.88 160 ASN A N 1
ATOM 1269 C CA . ASN A 1 160 ? 8.548 2.513 9.022 1.00 94.88 160 ASN A CA 1
ATOM 1270 C C . ASN A 1 160 ? 7.684 1.934 7.883 1.00 94.88 160 ASN A C 1
ATOM 1272 O O . ASN A 1 160 ? 7.219 2.707 7.056 1.00 94.88 160 ASN A O 1
ATOM 1276 N N . GLY A 1 161 ? 7.429 0.624 7.853 1.00 95.81 161 GLY A N 1
ATOM 1277 C CA . GLY A 1 161 ? 6.450 0.033 6.939 1.00 95.81 161 GLY A CA 1
ATOM 1278 C C . GLY A 1 161 ? 5.010 0.421 7.305 1.00 95.81 161 GLY A C 1
ATOM 1279 O O . GLY A 1 161 ? 4.766 0.935 8.405 1.00 95.81 161 GLY A O 1
ATOM 1280 N N . PRO A 1 162 ? 4.033 0.147 6.428 1.00 97.19 162 PRO A N 1
ATOM 1281 C CA . PRO A 1 162 ? 2.681 0.659 6.600 1.00 97.19 162 PRO A CA 1
ATOM 1282 C C . PRO A 1 162 ? 1.968 0.054 7.816 1.00 97.19 162 PRO A C 1
ATOM 1284 O O . PRO A 1 162 ? 1.395 0.803 8.605 1.00 97.19 162 PRO A O 1
ATOM 1287 N N . GLU A 1 163 ? 2.089 -1.257 8.069 1.00 97.62 163 GLU A N 1
ATOM 1288 C CA . GLU A 1 163 ? 1.541 -1.861 9.298 1.00 97.62 163 GLU A CA 1
ATOM 1289 C C . GLU A 1 163 ? 2.211 -1.290 10.563 1.00 97.62 163 GLU A C 1
ATOM 1291 O O . GLU A 1 163 ? 1.534 -1.006 11.551 1.00 97.62 163 GLU A O 1
ATOM 1296 N N . TYR A 1 164 ? 3.536 -1.092 10.542 1.00 97.19 164 TYR A N 1
ATOM 1297 C CA . TYR A 1 164 ? 4.284 -0.540 11.679 1.00 97.19 164 TYR A CA 1
ATOM 1298 C C . TYR A 1 164 ? 3.806 0.869 12.039 1.00 97.19 164 TYR A C 1
ATOM 1300 O O . TYR A 1 164 ? 3.516 1.164 13.201 1.00 97.19 164 TYR A O 1
ATOM 1308 N N . LEU A 1 165 ? 3.694 1.739 11.035 1.00 98.06 165 LEU A N 1
ATOM 1309 C CA . LEU A 1 165 ? 3.226 3.107 11.229 1.00 98.06 165 LEU A CA 1
ATOM 1310 C C . LEU A 1 165 ? 1.749 3.141 11.623 1.00 98.06 165 LEU A C 1
ATOM 1312 O O . LEU A 1 165 ? 1.374 3.950 12.470 1.00 98.06 165 LEU A O 1
ATOM 1316 N N . PHE A 1 166 ? 0.932 2.229 11.095 1.00 98.19 166 PHE A N 1
ATOM 1317 C CA . PHE A 1 166 ? -0.473 2.136 11.471 1.00 98.19 166 PHE A CA 1
ATOM 1318 C C . PHE A 1 166 ? -0.661 1.698 12.923 1.00 98.19 166 PHE A C 1
ATOM 1320 O O . PHE A 1 166 ? -1.494 2.259 13.628 1.00 98.19 166 PHE A O 1
ATOM 1327 N N . ARG A 1 167 ? 0.148 0.757 13.424 1.00 97.69 167 ARG A N 1
ATOM 1328 C CA . ARG A 1 167 ? 0.142 0.392 14.851 1.00 97.69 167 ARG A CA 1
ATOM 1329 C C . ARG A 1 167 ? 0.454 1.587 15.747 1.00 97.69 167 ARG A C 1
ATOM 1331 O O . ARG A 1 167 ? -0.197 1.741 16.776 1.00 97.69 167 ARG A O 1
ATOM 1338 N N . ARG A 1 168 ? 1.417 2.430 15.352 1.00 96.38 168 ARG A N 1
ATOM 1339 C CA . ARG A 1 168 ? 1.729 3.678 16.065 1.00 96.38 168 ARG A CA 1
ATOM 1340 C C . ARG A 1 168 ? 0.540 4.642 16.032 1.00 96.38 168 ARG A C 1
ATOM 1342 O O . ARG A 1 168 ? 0.123 5.100 17.084 1.00 96.38 168 ARG A O 1
ATOM 1349 N N . HIS A 1 169 ? -0.043 4.855 14.851 1.00 96.69 169 HIS A N 1
ATOM 1350 C CA . HIS A 1 169 ? -1.236 5.691 14.666 1.00 96.69 169 HIS A CA 1
ATOM 1351 C C . HIS A 1 169 ? -2.415 5.246 15.544 1.00 96.69 169 HIS A C 1
ATOM 1353 O O . HIS A 1 169 ? -3.080 6.064 16.170 1.00 96.69 169 HIS A O 1
ATOM 1359 N N . LEU A 1 170 ? -2.667 3.936 15.634 1.00 97.06 170 LEU A N 1
ATOM 1360 C CA . LEU A 1 170 ? -3.709 3.388 16.504 1.00 97.06 170 LEU A CA 1
ATOM 1361 C C . LEU A 1 170 ? -3.404 3.605 17.989 1.00 97.06 170 LEU A C 1
ATOM 1363 O O . LEU A 1 170 ? -4.312 3.952 18.748 1.00 97.06 170 LEU A O 1
ATOM 1367 N N . ALA A 1 171 ? -2.147 3.416 18.399 1.00 95.19 171 ALA A N 1
ATOM 1368 C CA . ALA A 1 171 ? -1.731 3.566 19.789 1.00 95.19 171 ALA A CA 1
ATOM 1369 C C . ALA A 1 171 ? -1.958 4.993 20.311 1.00 95.19 171 ALA A C 1
ATOM 1371 O O . ALA A 1 171 ? -2.398 5.141 21.451 1.00 95.19 171 ALA A O 1
ATOM 1372 N N . ASP A 1 172 ? -1.766 6.011 19.465 1.00 90.69 172 ASP A N 1
ATOM 1373 C CA . ASP A 1 172 ? -2.046 7.419 19.792 1.00 90.69 172 ASP A CA 1
ATOM 1374 C C . ASP A 1 172 ? -3.534 7.659 20.134 1.00 90.69 172 ASP A C 1
ATOM 1376 O O . ASP A 1 172 ? -3.875 8.617 20.822 1.00 90.69 172 ASP A O 1
ATOM 1380 N N . SER A 1 173 ? -4.428 6.760 19.700 1.00 88.38 173 SER A N 1
ATOM 1381 C CA . SER A 1 173 ? -5.868 6.761 20.009 1.00 88.38 173 SER A CA 1
ATOM 1382 C C . SER A 1 173 ? -6.291 5.657 20.995 1.00 88.38 173 SER A C 1
ATOM 1384 O O . SER A 1 173 ? -7.481 5.371 21.117 1.00 88.38 173 SER A O 1
ATOM 1386 N N . GLY A 1 174 ? -5.345 4.979 21.656 1.00 93.50 174 GLY A N 1
ATOM 1387 C CA . GLY A 1 174 ? -5.631 3.869 22.576 1.00 93.50 174 GLY A CA 1
ATOM 1388 C C . GLY A 1 174 ? -6.121 2.577 21.903 1.00 93.50 174 GLY A C 1
ATOM 1389 O O . GLY A 1 174 ? -6.540 1.646 22.589 1.00 93.50 174 GLY A O 1
ATOM 1390 N N . LEU A 1 175 ? -6.056 2.490 20.573 1.00 95.62 175 LEU A N 1
ATOM 1391 C CA . LEU A 1 175 ? -6.480 1.325 19.796 1.00 95.62 175 LEU A CA 1
ATOM 1392 C C . LEU A 1 175 ? -5.304 0.374 19.550 1.00 95.62 175 LEU A C 1
ATOM 1394 O O . LEU A 1 175 ? -4.140 0.779 19.512 1.00 95.62 175 LEU A O 1
ATOM 1398 N N . ARG A 1 176 ? -5.596 -0.917 19.362 1.00 96.62 176 ARG A N 1
ATOM 1399 C CA . ARG A 1 176 ? -4.577 -1.944 19.096 1.00 96.62 176 ARG A CA 1
ATOM 1400 C C . ARG A 1 176 ? -5.077 -2.982 18.099 1.00 96.62 176 ARG A C 1
ATOM 1402 O O . ARG A 1 176 ? -6.252 -3.329 18.094 1.00 96.62 176 ARG A O 1
ATOM 1409 N N . LEU A 1 177 ? -4.151 -3.498 17.292 1.00 97.00 177 LEU A N 1
ATOM 1410 C CA . LEU A 1 177 ? -4.396 -4.649 16.424 1.00 97.00 177 LEU A CA 1
ATOM 1411 C C . LEU A 1 177 ? -4.319 -5.952 17.233 1.00 97.00 177 LEU A C 1
ATOM 1413 O O . LEU A 1 177 ? -3.302 -6.215 17.880 1.00 97.00 177 LEU A O 1
ATOM 1417 N N . SER A 1 178 ? -5.340 -6.795 17.123 1.00 97.12 178 SER A N 1
ATOM 1418 C CA . SER A 1 178 ? -5.356 -8.175 17.618 1.00 97.12 178 SER A CA 1
ATOM 1419 C C . SER A 1 178 ? -4.977 -9.145 16.500 1.00 97.12 178 SER A C 1
ATOM 1421 O O . SER A 1 178 ? -5.494 -9.034 15.389 1.00 97.12 178 SER A O 1
ATOM 1423 N N . SER A 1 179 ? -4.077 -10.092 16.780 1.00 97.06 179 SER A N 1
ATOM 1424 C CA . SER A 1 179 ? -3.632 -11.098 15.803 1.00 97.06 179 SER A CA 1
ATOM 1425 C C . SER A 1 179 ? -4.711 -12.142 15.520 1.00 97.06 179 SER A C 1
ATOM 1427 O O . SER A 1 179 ? -5.374 -12.605 16.445 1.00 97.06 179 SER A O 1
ATOM 1429 N N . VAL A 1 180 ? -4.862 -12.504 14.244 1.00 97.38 180 VAL A N 1
ATOM 1430 C CA . VAL A 1 180 ? -5.711 -13.606 13.758 1.00 97.38 180 VAL A CA 1
ATOM 1431 C C . VAL A 1 180 ? -4.853 -14.636 13.019 1.00 97.38 180 VAL A C 1
ATOM 1433 O O . VAL A 1 180 ? -4.980 -15.831 13.258 1.00 97.38 180 VAL A O 1
ATOM 1436 N N . VAL A 1 181 ? -3.950 -14.171 12.149 1.00 96.25 181 VAL A N 1
ATOM 1437 C CA . VAL A 1 181 ? -2.956 -14.996 11.446 1.00 96.25 181 VAL A CA 1
ATOM 1438 C C . VAL A 1 181 ? -1.595 -14.312 11.545 1.00 96.25 181 VAL A C 1
ATOM 1440 O O . VAL A 1 181 ? -1.441 -13.164 11.131 1.00 96.25 181 VAL A O 1
ATOM 1443 N N . ASP A 1 182 ? -0.603 -15.020 12.077 1.00 92.31 182 ASP A N 1
ATOM 1444 C CA . ASP A 1 182 ? 0.746 -14.514 12.365 1.00 92.31 182 ASP A CA 1
ATOM 1445 C C . ASP A 1 182 ? 1.774 -14.784 11.245 1.00 92.31 182 ASP A C 1
ATOM 1447 O O . ASP A 1 182 ? 2.807 -14.106 11.154 1.00 92.31 182 ASP A O 1
ATOM 1451 N N . ARG A 1 183 ? 1.471 -15.719 10.341 1.00 91.56 183 ARG A N 1
ATOM 1452 C CA . ARG A 1 183 ? 2.216 -15.954 9.095 1.00 91.56 183 ARG A CA 1
ATOM 1453 C C . ARG A 1 183 ? 1.827 -14.959 8.003 1.00 91.56 183 ARG A C 1
ATOM 1455 O O . ARG A 1 183 ? 0.704 -14.483 7.969 1.00 91.56 183 ARG A O 1
ATOM 1462 N N . VAL A 1 184 ? 2.756 -14.648 7.098 1.00 92.56 184 VAL A N 1
ATOM 1463 C CA . VAL A 1 184 ? 2.492 -13.760 5.950 1.00 92.56 184 VAL A CA 1
ATOM 1464 C C . VAL A 1 184 ? 1.611 -14.483 4.915 1.00 92.56 184 VAL A C 1
ATOM 1466 O O . VAL A 1 184 ? 1.952 -15.614 4.565 1.00 92.56 184 VAL A O 1
ATOM 1469 N N . PRO A 1 185 ? 0.547 -13.847 4.381 1.00 95.62 185 PRO A N 1
ATOM 1470 C CA . PRO A 1 185 ? 0.007 -12.533 4.755 1.00 95.62 185 PRO A CA 1
ATOM 1471 C C . PRO A 1 185 ? -0.607 -12.509 6.151 1.00 95.62 185 PRO A C 1
ATOM 1473 O O . PRO A 1 185 ? -1.500 -13.300 6.454 1.00 95.62 185 PRO A O 1
ATOM 1476 N N . ARG A 1 186 ? -0.138 -11.586 7.000 1.00 96.88 186 ARG A N 1
ATOM 1477 C CA . ARG A 1 186 ? -0.609 -11.524 8.391 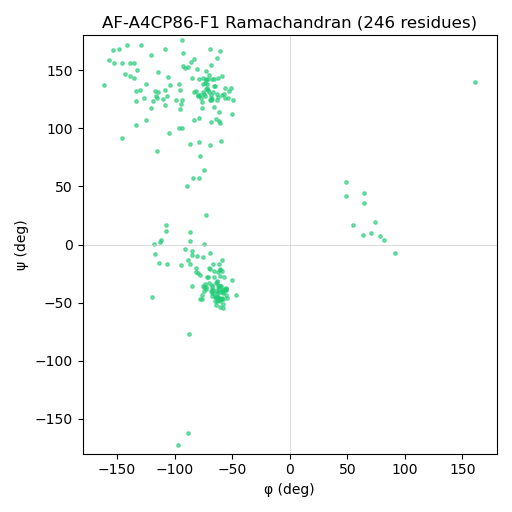1.00 96.88 186 ARG A CA 1
ATOM 1478 C C . ARG A 1 186 ? -1.995 -10.926 8.422 1.00 96.88 186 ARG A C 1
ATOM 1480 O O . ARG A 1 186 ? -2.235 -9.921 7.758 1.00 96.88 186 ARG A O 1
ATOM 1487 N N . ILE A 1 187 ? -2.876 -11.493 9.228 1.00 98.38 187 ILE A N 1
ATOM 1488 C CA . ILE A 1 187 ? -4.232 -10.983 9.393 1.00 98.38 187 ILE A CA 1
ATOM 1489 C C . ILE A 1 187 ? -4.391 -10.519 10.829 1.00 98.38 187 ILE A C 1
ATOM 1491 O O . ILE A 1 187 ? -4.122 -11.264 11.771 1.00 98.38 187 ILE A O 1
ATOM 1495 N N . HIS A 1 188 ? -4.847 -9.283 10.978 1.00 98.50 188 HIS A N 1
ATOM 1496 C CA . HIS A 1 188 ? -5.225 -8.714 12.261 1.00 98.50 188 HIS A CA 1
ATOM 1497 C C . HIS A 1 188 ? -6.614 -8.093 12.164 1.00 98.50 188 HIS A C 1
ATOM 1499 O O . HIS A 1 188 ? -7.179 -7.952 11.077 1.00 98.50 188 HIS A O 1
ATOM 1505 N N . ARG A 1 189 ? -7.139 -7.691 13.316 1.00 98.19 189 ARG A N 1
ATOM 1506 C CA . ARG A 1 189 ? -8.363 -6.906 13.436 1.00 98.19 189 ARG A CA 1
ATOM 1507 C C . ARG A 1 189 ? -8.213 -5.820 14.490 1.00 98.19 189 ARG A C 1
ATOM 1509 O O . ARG A 1 189 ? -7.406 -5.969 15.407 1.00 98.19 189 ARG A O 1
ATOM 1516 N N . PHE A 1 190 ? -9.002 -4.763 14.390 1.00 97.69 190 PHE A N 1
ATOM 1517 C CA . PHE A 1 190 ? -9.224 -3.827 15.490 1.00 97.69 190 PHE A CA 1
ATOM 1518 C C . PHE A 1 190 ? -10.654 -3.302 15.457 1.00 97.69 190 PHE A C 1
ATOM 1520 O O . PHE A 1 190 ? -11.294 -3.287 14.408 1.00 97.69 190 PHE A O 1
ATOM 1527 N N . VAL A 1 191 ? -11.148 -2.859 16.608 1.00 96.81 191 VAL A N 1
ATOM 1528 C CA . VAL A 1 191 ? -12.463 -2.230 16.717 1.00 96.81 191 VAL A CA 1
ATOM 1529 C C . VAL A 1 191 ? -12.280 -0.722 16.626 1.00 96.81 191 VAL A C 1
ATOM 1531 O O . VAL A 1 191 ? -11.559 -0.135 17.430 1.00 96.81 191 VAL A O 1
ATOM 1534 N N . LEU A 1 192 ? -12.915 -0.099 15.637 1.00 96.00 192 LEU A N 1
ATOM 1535 C CA . LEU A 1 192 ? -12.987 1.345 15.483 1.00 96.00 192 LEU A CA 1
ATOM 1536 C C . LEU A 1 192 ? -14.290 1.862 16.115 1.00 96.00 192 LEU A C 1
ATOM 1538 O O . LEU A 1 192 ? -15.370 1.544 15.607 1.00 96.00 192 LEU A O 1
ATOM 1542 N N . PRO A 1 193 ? -14.207 2.701 17.160 1.00 92.12 193 PRO A N 1
ATOM 1543 C CA . PRO A 1 193 ? -15.370 3.390 17.699 1.00 92.12 193 PRO A CA 1
ATOM 1544 C C . PRO A 1 193 ? -15.891 4.441 16.710 1.00 92.12 193 PRO A C 1
ATOM 1546 O O . PRO A 1 193 ? -15.145 5.312 16.234 1.00 92.12 193 PRO A O 1
ATOM 1549 N N . GLY A 1 194 ? -17.177 4.341 16.399 1.00 83.06 194 GLY A N 1
ATOM 1550 C CA . GLY A 1 19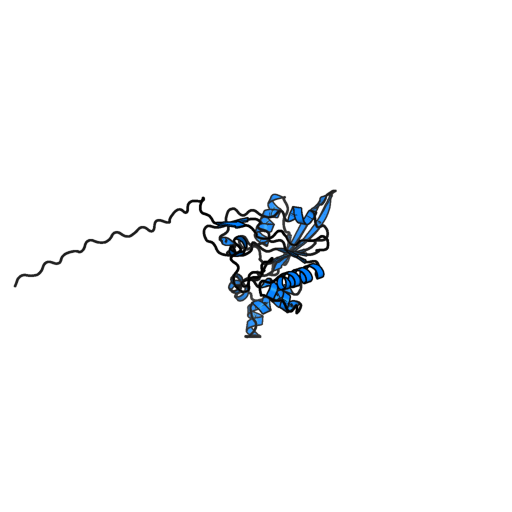4 ? -17.953 5.263 15.584 1.00 83.06 194 GLY A CA 1
ATOM 1551 C C . GLY A 1 194 ? -18.682 6.319 16.416 1.00 83.06 194 GLY A C 1
ATOM 1552 O O . GLY A 1 194 ? -18.659 6.322 17.649 1.00 83.06 194 GLY A O 1
ATOM 1553 N N . LYS A 1 195 ? -19.350 7.248 15.726 1.00 75.00 195 LYS A N 1
ATOM 1554 C CA . LYS A 1 195 ? -20.239 8.217 16.381 1.00 75.00 195 LYS A CA 1
ATOM 1555 C C . LYS A 1 195 ? -21.458 7.478 16.957 1.00 75.00 195 LYS A C 1
ATOM 1557 O O . LYS A 1 195 ? -21.949 6.526 16.350 1.00 75.00 195 LYS A O 1
ATOM 1562 N N . GLY A 1 196 ? -21.926 7.901 18.132 1.00 76.50 196 GLY A N 1
ATOM 1563 C CA . GLY A 1 196 ? -23.111 7.325 18.784 1.00 76.50 196 GLY A CA 1
ATOM 1564 C C . GLY A 1 196 ? -22.912 5.941 19.419 1.00 76.50 196 GLY A C 1
ATOM 1565 O O . GLY A 1 196 ? -23.891 5.241 19.634 1.00 76.50 196 GLY A O 1
ATOM 1566 N N . GLY A 1 197 ? -21.670 5.523 19.695 1.00 75.94 197 GLY A N 1
ATOM 1567 C CA . GLY A 1 197 ? -21.383 4.251 20.378 1.00 75.94 197 GLY A CA 1
ATOM 1568 C C . GLY A 1 197 ? -21.389 3.011 19.476 1.00 75.94 197 GLY A C 1
ATOM 1569 O O . GLY A 1 197 ? -21.200 1.901 19.967 1.00 75.94 197 GLY A O 1
ATOM 1570 N N . SER A 1 198 ? -21.568 3.182 18.162 1.00 86.31 198 SER A N 1
ATOM 1571 C CA . SER A 1 198 ? -21.388 2.093 17.198 1.00 86.31 198 SER A CA 1
ATOM 1572 C C . SER A 1 198 ? -19.925 1.647 17.166 1.00 86.31 198 SER A C 1
ATOM 1574 O O . SER A 1 198 ? -19.016 2.471 17.152 1.00 86.31 198 SER A O 1
ATOM 1576 N N . ASN A 1 199 ? -19.686 0.340 17.142 1.00 91.44 199 ASN A N 1
ATOM 1577 C CA . ASN A 1 199 ? -18.352 -0.236 17.013 1.00 91.44 199 ASN A CA 1
ATOM 1578 C C . ASN A 1 199 ? -18.267 -0.970 15.680 1.00 91.44 199 ASN A C 1
ATOM 1580 O O . ASN A 1 199 ? -19.144 -1.768 15.357 1.00 91.44 199 ASN A O 1
ATOM 1584 N N . ARG A 1 200 ? -17.206 -0.712 14.915 1.00 94.38 200 ARG A N 1
ATOM 1585 C CA . ARG A 1 200 ? -16.956 -1.385 13.639 1.00 94.38 200 ARG A CA 1
ATOM 1586 C C . ARG A 1 200 ? -15.648 -2.150 13.711 1.00 94.38 200 ARG A C 1
ATOM 1588 O O . ARG A 1 200 ? -14.606 -1.559 13.983 1.00 94.38 200 ARG A O 1
ATOM 1595 N N . GLU A 1 201 ? -15.693 -3.448 13.453 1.00 96.88 201 GLU A N 1
ATOM 1596 C CA . GLU A 1 201 ? -14.477 -4.237 13.281 1.00 96.88 201 GLU A CA 1
ATOM 1597 C C . GLU A 1 201 ? -13.860 -3.938 11.910 1.00 96.88 201 GLU A C 1
ATOM 1599 O O . GLU A 1 201 ? -14.554 -3.936 10.896 1.00 96.88 201 GLU A O 1
ATOM 1604 N N . ILE A 1 202 ? -12.557 -3.668 11.891 1.00 98.25 202 ILE A N 1
ATOM 1605 C CA . ILE A 1 202 ? -11.764 -3.507 10.676 1.00 98.25 202 ILE A CA 1
ATOM 1606 C C . ILE A 1 202 ? -10.745 -4.634 10.622 1.00 98.25 202 ILE A C 1
ATOM 1608 O O . ILE A 1 202 ? -9.946 -4.812 11.549 1.00 98.25 202 ILE A O 1
ATOM 1612 N N . ARG A 1 203 ? -10.737 -5.363 9.509 1.00 98.56 203 ARG A N 1
ATOM 1613 C CA . ARG A 1 203 ? -9.729 -6.370 9.191 1.00 98.56 203 ARG A CA 1
ATOM 1614 C C . ARG A 1 203 ? -8.519 -5.702 8.548 1.00 98.56 203 ARG A C 1
ATOM 1616 O O . ARG A 1 203 ? -8.645 -4.796 7.731 1.00 98.56 203 ARG A O 1
ATOM 1623 N N . THR A 1 204 ? -7.325 -6.187 8.859 1.00 98.56 204 THR A N 1
ATOM 1624 C CA . THR A 1 204 ? -6.107 -5.786 8.149 1.00 98.56 204 THR A CA 1
ATOM 1625 C C . THR A 1 204 ? -5.382 -7.002 7.603 1.00 98.56 204 THR A C 1
ATOM 1627 O O . THR A 1 204 ? -5.233 -7.990 8.323 1.00 98.56 204 THR A O 1
ATOM 1630 N N . VAL A 1 205 ? -4.878 -6.913 6.377 1.00 98.56 205 VAL A N 1
ATOM 1631 C CA . VAL A 1 205 ? -4.056 -7.939 5.732 1.00 98.56 205 VAL A CA 1
ATOM 1632 C C . VAL A 1 205 ? -2.703 -7.330 5.384 1.00 98.56 205 VAL A C 1
ATOM 1634 O O . VAL A 1 205 ? -2.631 -6.400 4.587 1.00 98.56 205 VAL A O 1
ATOM 1637 N N . SER A 1 206 ? -1.630 -7.855 5.966 1.00 98.12 206 SER A N 1
ATOM 1638 C CA . SER A 1 206 ? -0.263 -7.414 5.692 1.00 98.12 206 SER A CA 1
ATOM 1639 C C . SER A 1 206 ? 0.389 -8.306 4.651 1.00 98.12 206 SER A C 1
ATOM 1641 O O . SER A 1 206 ? 0.870 -9.401 4.962 1.00 98.12 206 SER A O 1
ATOM 1643 N N . LEU A 1 207 ? 0.403 -7.813 3.419 1.00 97.50 207 LEU A N 1
ATOM 1644 C CA . LEU A 1 207 ? 0.989 -8.459 2.258 1.00 97.50 207 LEU A CA 1
ATOM 1645 C C . LEU A 1 207 ? 2.498 -8.192 2.184 1.00 97.50 207 LEU A C 1
ATOM 1647 O O . LEU A 1 207 ? 3.039 -7.233 2.743 1.00 97.50 207 LEU A O 1
ATOM 1651 N N . THR A 1 208 ? 3.194 -9.041 1.440 1.00 96.56 208 THR A N 1
ATOM 1652 C CA . THR A 1 208 ? 4.593 -8.825 1.065 1.00 96.56 208 THR A CA 1
ATOM 1653 C C . THR A 1 208 ? 4.693 -7.574 0.207 1.00 96.56 208 THR A C 1
ATOM 1655 O O . THR A 1 208 ? 3.983 -7.460 -0.788 1.00 96.56 208 THR A O 1
ATOM 1658 N N . ALA A 1 209 ? 5.599 -6.654 0.544 1.00 96.50 209 ALA A N 1
ATOM 1659 C CA . ALA A 1 209 ? 5.727 -5.395 -0.181 1.00 96.50 209 ALA A CA 1
ATOM 1660 C C . ALA A 1 209 ? 5.982 -5.610 -1.693 1.00 96.50 209 ALA A C 1
ATOM 1662 O O . ALA A 1 209 ? 6.851 -6.419 -2.057 1.00 96.50 209 ALA A O 1
ATOM 1663 N N . PRO A 1 210 ? 5.282 -4.878 -2.581 1.00 96.75 210 PRO A N 1
ATOM 1664 C CA . PRO A 1 210 ? 5.410 -4.976 -4.027 1.00 96.75 210 PRO A CA 1
ATOM 1665 C C . PRO A 1 210 ? 6.587 -4.108 -4.491 1.00 96.75 210 PRO A C 1
ATOM 1667 O O . PRO A 1 210 ? 6.433 -3.164 -5.258 1.00 96.75 210 PRO A O 1
ATOM 1670 N N . SER A 1 211 ? 7.772 -4.388 -3.954 1.00 94.06 211 SER A N 1
ATOM 1671 C CA . SER A 1 211 ? 9.014 -3.672 -4.241 1.00 94.06 211 SER A CA 1
ATOM 1672 C C . SER A 1 211 ? 10.163 -4.659 -4.383 1.00 94.06 211 SER A C 1
ATOM 1674 O O . SER A 1 211 ? 10.245 -5.645 -3.640 1.00 94.06 211 SER A O 1
ATOM 1676 N N . GLY A 1 212 ? 11.101 -4.353 -5.282 1.00 92.75 212 GLY A N 1
ATOM 1677 C CA . GLY A 1 212 ? 12.327 -5.132 -5.452 1.00 92.75 212 GLY A CA 1
ATOM 1678 C C . GLY A 1 212 ? 13.165 -5.243 -4.171 1.00 92.75 212 GLY A C 1
ATOM 1679 O O . GLY A 1 212 ? 13.812 -6.267 -3.951 1.00 92.75 212 GLY A O 1
ATOM 1680 N N . SER A 1 213 ? 13.085 -4.258 -3.268 1.00 90.19 213 SER A N 1
ATOM 1681 C CA . SER A 1 213 ? 13.784 -4.284 -1.971 1.00 90.19 213 SER A CA 1
ATOM 1682 C C . SER A 1 213 ? 13.366 -5.468 -1.086 1.00 90.19 213 SER A C 1
ATOM 1684 O O . SER A 1 213 ? 14.170 -5.978 -0.305 1.00 90.19 213 SER A O 1
ATOM 1686 N N . ALA A 1 214 ? 12.138 -5.969 -1.258 1.00 93.25 214 ALA A N 1
ATOM 1687 C CA . ALA A 1 214 ? 11.617 -7.116 -0.526 1.00 93.25 214 ALA A CA 1
ATOM 1688 C C . ALA A 1 214 ? 11.994 -8.471 -1.154 1.00 93.25 214 ALA A C 1
ATOM 1690 O O . ALA A 1 214 ? 11.747 -9.507 -0.538 1.00 93.25 214 ALA A O 1
ATOM 1691 N N . ASN A 1 215 ? 12.637 -8.510 -2.330 1.00 95.31 215 ASN A N 1
ATOM 1692 C CA . ASN A 1 215 ? 12.971 -9.772 -3.008 1.00 95.31 215 ASN A CA 1
ATOM 1693 C C . ASN A 1 215 ? 13.886 -10.674 -2.175 1.00 95.31 215 ASN A C 1
ATOM 1695 O O . ASN A 1 215 ? 13.703 -11.888 -2.170 1.00 95.31 215 ASN A O 1
ATOM 1699 N N . ARG A 1 216 ? 14.829 -10.096 -1.418 1.00 93.50 216 ARG A N 1
ATOM 1700 C CA . ARG A 1 216 ? 15.678 -10.872 -0.501 1.00 93.50 216 ARG A CA 1
ATOM 1701 C C . ARG A 1 216 ? 14.851 -11.554 0.591 1.00 93.50 216 ARG A C 1
ATOM 1703 O O . ARG A 1 216 ? 15.109 -12.708 0.911 1.00 93.50 216 ARG A O 1
ATOM 1710 N N . ALA A 1 217 ? 13.865 -10.846 1.144 1.00 92.44 217 ALA A N 1
ATOM 1711 C CA . ALA A 1 217 ? 12.972 -11.393 2.160 1.00 92.44 217 ALA A CA 1
ATOM 1712 C C . ALA A 1 217 ? 12.051 -12.471 1.575 1.00 92.44 217 ALA A C 1
ATOM 1714 O O . ALA A 1 217 ? 11.868 -13.504 2.201 1.00 92.44 217 ALA A O 1
ATOM 1715 N N . VAL A 1 218 ? 11.532 -12.286 0.356 1.00 95.81 218 VAL A N 1
ATOM 1716 C CA . VAL A 1 218 ? 10.781 -13.337 -0.358 1.00 95.81 218 VAL A CA 1
ATOM 1717 C C . VAL A 1 218 ? 11.650 -14.577 -0.565 1.00 95.81 218 VAL A C 1
ATOM 1719 O O . VAL A 1 218 ? 11.232 -15.681 -0.232 1.00 95.81 218 VAL A O 1
ATOM 1722 N N . GLY A 1 219 ? 12.891 -14.394 -1.022 1.00 96.25 219 GLY A N 1
ATOM 1723 C CA . GLY A 1 219 ? 13.848 -15.477 -1.252 1.00 96.25 219 GLY A CA 1
ATOM 1724 C C . GLY A 1 219 ? 14.174 -16.318 -0.013 1.00 96.25 219 GLY A C 1
ATOM 1725 O O . GLY A 1 219 ? 14.580 -17.473 -0.144 1.00 96.25 219 GLY A O 1
ATOM 1726 N N . SER A 1 220 ? 13.984 -15.777 1.195 1.00 94.62 220 SER A N 1
ATOM 1727 C CA . SER A 1 220 ? 14.182 -16.527 2.437 1.00 94.62 220 SER A CA 1
ATOM 1728 C C . SER A 1 220 ? 12.933 -17.276 2.915 1.00 94.62 220 SER A C 1
ATOM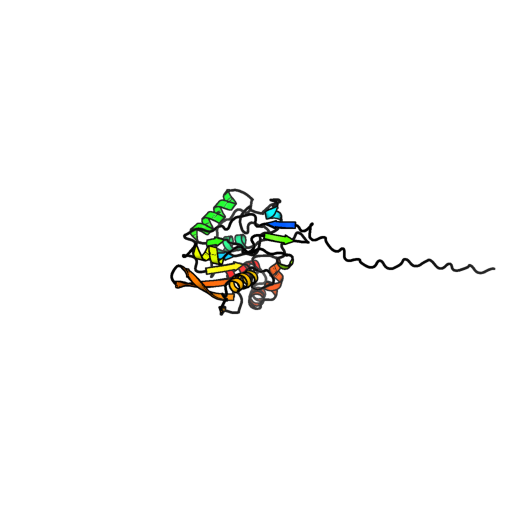 1730 O O . SER A 1 220 ? 13.075 -18.162 3.760 1.00 94.62 220 SER A O 1
ATOM 1732 N N . MET A 1 221 ? 11.742 -16.993 2.370 1.00 95.00 221 MET A N 1
ATOM 1733 C CA . MET A 1 221 ? 10.486 -17.615 2.801 1.00 95.00 221 MET A CA 1
ATOM 1734 C C . MET A 1 221 ? 10.418 -19.101 2.403 1.00 95.00 221 MET A C 1
ATOM 1736 O O . MET A 1 221 ? 10.613 -19.421 1.228 1.00 95.00 221 MET A O 1
ATOM 1740 N N . PRO A 1 222 ? 10.067 -20.017 3.330 1.00 95.38 222 PRO A N 1
ATOM 1741 C CA . PRO A 1 222 ? 9.925 -21.443 3.018 1.00 95.38 222 PRO A CA 1
ATOM 1742 C C . PRO A 1 222 ? 8.928 -21.736 1.888 1.00 95.38 222 PRO A C 1
ATOM 1744 O O . PRO A 1 222 ? 9.208 -22.567 1.025 1.00 95.38 222 PRO A O 1
ATOM 1747 N N . ALA A 1 223 ? 7.801 -21.014 1.849 1.00 94.31 223 ALA A N 1
ATOM 1748 C CA . ALA A 1 223 ? 6.789 -21.160 0.801 1.00 94.31 223 ALA A CA 1
ATOM 1749 C C . ALA A 1 223 ? 7.353 -20.831 -0.593 1.00 94.31 223 ALA A C 1
ATOM 1751 O O . ALA A 1 223 ? 7.203 -21.622 -1.520 1.00 94.31 223 ALA A O 1
ATOM 1752 N N . TYR A 1 224 ? 8.086 -19.717 -0.720 1.00 97.19 224 TYR A N 1
ATOM 1753 C CA . TYR A 1 224 ? 8.755 -19.348 -1.970 1.00 97.19 224 TYR A CA 1
ATOM 1754 C C . TYR A 1 224 ? 9.812 -20.380 -2.377 1.00 97.19 224 TYR A C 1
ATOM 1756 O O . TYR A 1 224 ? 9.823 -20.826 -3.520 1.00 97.19 224 TYR A O 1
ATOM 1764 N N . LYS A 1 225 ? 10.679 -20.799 -1.444 1.00 97.75 225 LYS A N 1
ATOM 1765 C CA . LYS A 1 225 ? 11.730 -21.794 -1.718 1.00 97.75 225 LYS A CA 1
ATOM 1766 C C . LYS A 1 225 ? 11.159 -23.116 -2.223 1.00 97.75 225 LYS A C 1
ATOM 1768 O O . LYS A 1 225 ? 11.715 -23.693 -3.149 1.00 97.75 225 LYS A O 1
ATOM 1773 N N . SER A 1 226 ? 10.044 -23.561 -1.646 1.00 97.06 226 SER A N 1
ATOM 1774 C CA . SER A 1 226 ? 9.375 -24.803 -2.048 1.00 97.06 226 SER A CA 1
ATOM 1775 C C . SER A 1 226 ? 8.842 -24.712 -3.480 1.00 97.06 226 SER A C 1
ATOM 1777 O O . SER A 1 226 ? 9.087 -25.608 -4.282 1.00 97.06 226 SER A O 1
ATOM 1779 N N . ARG A 1 227 ? 8.188 -23.596 -3.839 1.00 97.62 227 ARG A N 1
ATOM 1780 C CA . ARG A 1 227 ? 7.724 -23.346 -5.216 1.00 97.62 227 ARG A CA 1
ATOM 1781 C C . ARG A 1 227 ? 8.893 -23.233 -6.195 1.00 97.62 227 ARG A C 1
ATOM 1783 O O . ARG A 1 227 ? 8.873 -23.889 -7.225 1.00 97.62 227 ARG A O 1
ATOM 1790 N N . LYS A 1 228 ? 9.945 -22.488 -5.836 1.00 98.00 228 LYS A N 1
ATOM 1791 C CA . LYS A 1 228 ? 11.155 -22.310 -6.658 1.00 98.00 228 LYS A CA 1
ATOM 1792 C C . LYS A 1 228 ? 11.924 -23.612 -6.903 1.00 98.00 228 LYS A C 1
ATOM 1794 O O . LYS A 1 228 ? 12.569 -23.747 -7.936 1.00 98.00 228 LYS A O 1
ATOM 1799 N N . ALA A 1 229 ? 11.893 -24.543 -5.949 1.00 97.62 229 ALA A N 1
ATOM 1800 C CA . ALA A 1 229 ? 12.502 -25.862 -6.103 1.00 97.62 229 ALA A CA 1
ATOM 1801 C C . ALA A 1 229 ? 11.699 -26.761 -7.057 1.00 97.62 229 ALA A C 1
ATOM 1803 O O . ALA A 1 229 ? 12.297 -27.523 -7.809 1.00 97.62 229 ALA A O 1
ATOM 1804 N N . ALA A 1 230 ? 10.366 -26.659 -7.034 1.00 97.69 230 ALA A N 1
ATOM 1805 C CA . ALA A 1 230 ? 9.487 -27.389 -7.946 1.00 97.69 230 ALA A CA 1
ATOM 1806 C C . ALA A 1 230 ? 9.490 -26.800 -9.368 1.00 97.69 230 ALA A C 1
ATOM 1808 O O . ALA A 1 230 ? 9.417 -27.544 -10.339 1.00 97.69 230 ALA A O 1
ATOM 1809 N N . ASP A 1 231 ? 9.596 -25.476 -9.483 1.00 97.94 231 ASP A N 1
ATOM 1810 C CA . ASP A 1 231 ? 9.671 -24.751 -10.747 1.00 97.94 231 ASP A CA 1
ATOM 1811 C C . ASP A 1 231 ? 10.798 -23.697 -10.700 1.00 97.94 231 ASP A C 1
ATOM 1813 O O . ASP A 1 231 ? 10.629 -22.610 -10.130 1.00 97.94 231 ASP A O 1
ATOM 1817 N N . PRO A 1 232 ? 11.957 -23.976 -11.326 1.00 97.31 232 PRO A N 1
ATOM 1818 C CA . PRO A 1 232 ? 13.056 -23.023 -11.422 1.00 97.31 232 PRO A CA 1
ATOM 1819 C C . PRO A 1 232 ? 12.719 -21.725 -12.169 1.00 97.31 232 PRO A C 1
ATOM 1821 O O . PRO A 1 232 ? 13.462 -20.755 -12.004 1.00 97.31 232 PRO A O 1
ATOM 1824 N N . ALA A 1 233 ? 11.636 -21.647 -12.951 1.00 98.19 233 ALA A N 1
ATOM 1825 C CA . ALA A 1 233 ? 11.189 -20.409 -13.596 1.00 98.19 233 ALA A CA 1
ATOM 1826 C C . ALA A 1 233 ? 10.383 -19.503 -12.646 1.00 98.19 233 ALA A C 1
ATOM 1828 O O . ALA A 1 233 ? 10.356 -18.291 -12.850 1.00 98.19 233 ALA A O 1
ATOM 1829 N N . TYR A 1 234 ? 9.833 -20.047 -11.555 1.00 98.25 234 TYR A N 1
ATOM 1830 C CA . TYR A 1 234 ? 9.019 -19.314 -10.583 1.00 98.25 234 TYR A CA 1
ATOM 1831 C C . TYR A 1 234 ? 9.758 -18.102 -9.995 1.00 98.25 234 TYR A C 1
ATOM 1833 O O . TYR A 1 234 ? 10.873 -18.202 -9.479 1.00 98.25 234 TYR A O 1
ATOM 1841 N N . THR A 1 235 ? 9.164 -16.921 -10.069 1.00 98.12 235 THR A N 1
ATOM 1842 C CA . THR A 1 235 ? 9.784 -15.646 -9.693 1.00 98.12 235 THR A CA 1
ATOM 1843 C C . THR A 1 235 ? 9.198 -15.081 -8.401 1.00 98.12 235 THR A C 1
ATOM 1845 O O . THR A 1 235 ? 8.155 -15.501 -7.900 1.00 98.12 235 THR A O 1
ATOM 1848 N N . THR A 1 236 ? 9.849 -14.057 -7.844 1.00 97.62 236 THR A N 1
ATOM 1849 C CA . THR A 1 236 ? 9.279 -13.312 -6.712 1.00 97.62 236 THR A CA 1
ATOM 1850 C C . THR A 1 236 ? 8.027 -12.518 -7.101 1.00 97.62 236 THR A C 1
ATOM 1852 O O . THR A 1 236 ? 7.291 -12.089 -6.212 1.00 97.62 236 THR A O 1
ATOM 1855 N N . LEU A 1 237 ? 7.783 -12.296 -8.399 1.00 98.00 237 LEU A N 1
ATOM 1856 C CA . LEU A 1 237 ? 6.535 -11.720 -8.890 1.00 98.00 237 LEU A CA 1
ATOM 1857 C C . LEU A 1 237 ? 5.418 -12.766 -8.858 1.00 98.00 237 LEU A C 1
ATOM 1859 O O . LEU A 1 237 ? 4.366 -12.463 -8.308 1.00 98.00 237 LEU A O 1
ATOM 1863 N N . ASP A 1 238 ? 5.666 -13.991 -9.342 1.00 98.25 238 ASP A N 1
ATOM 1864 C CA . ASP A 1 238 ? 4.699 -15.105 -9.279 1.00 98.25 238 ASP A CA 1
ATOM 1865 C C . ASP A 1 238 ? 4.221 -15.338 -7.844 1.00 98.25 238 ASP A C 1
ATOM 1867 O O . ASP A 1 238 ? 3.025 -15.378 -7.572 1.00 98.25 238 ASP A O 1
ATOM 1871 N N . PHE A 1 239 ? 5.162 -15.360 -6.899 1.00 98.19 239 PHE A N 1
ATOM 1872 C CA . PHE A 1 239 ? 4.848 -15.483 -5.478 1.00 98.19 239 PHE A CA 1
ATOM 1873 C C . PHE A 1 239 ? 3.945 -14.378 -4.946 1.00 98.19 239 PHE A C 1
ATOM 1875 O O . PHE A 1 239 ? 3.077 -14.632 -4.114 1.00 98.19 239 PHE A O 1
ATOM 1882 N N . ARG A 1 240 ? 4.142 -13.136 -5.396 1.00 97.94 240 ARG A N 1
ATOM 1883 C CA . ARG A 1 240 ? 3.276 -12.031 -4.983 1.00 97.94 240 ARG A CA 1
ATOM 1884 C C . ARG A 1 240 ? 1.920 -12.094 -5.671 1.00 97.94 240 ARG A C 1
ATOM 1886 O O . ARG A 1 240 ? 0.944 -11.786 -5.009 1.00 97.94 240 ARG A O 1
ATOM 1893 N N . VAL A 1 241 ? 1.850 -12.514 -6.932 1.00 98.44 241 VAL A N 1
ATOM 1894 C CA . VAL A 1 241 ? 0.583 -12.735 -7.647 1.00 98.44 241 VAL A CA 1
ATOM 1895 C C . VAL A 1 241 ? -0.270 -13.751 -6.888 1.00 98.44 241 VAL A C 1
ATOM 1897 O O . VAL A 1 241 ? -1.357 -13.392 -6.444 1.00 98.44 241 VAL A O 1
ATOM 1900 N N . GLU A 1 242 ? 0.275 -14.938 -6.603 1.00 97.69 242 GLU A N 1
ATOM 1901 C CA . GLU A 1 242 ? -0.415 -15.983 -5.826 1.00 97.69 242 GLU A CA 1
ATOM 1902 C C . GLU A 1 242 ? -0.784 -15.507 -4.409 1.00 97.69 242 GLU A C 1
ATOM 1904 O O . GLU A 1 242 ? -1.828 -15.859 -3.867 1.00 97.69 242 GLU A O 1
ATOM 1909 N N . GLN A 1 243 ? 0.068 -14.688 -3.782 1.00 97.06 243 GLN A N 1
ATOM 1910 C CA . GLN A 1 243 ? -0.194 -14.161 -2.443 1.00 97.06 243 GLN A CA 1
ATOM 1911 C C . GLN A 1 243 ? -1.272 -13.067 -2.418 1.00 97.06 243 GLN A C 1
ATOM 1913 O O . GLN A 1 243 ? -1.967 -12.937 -1.412 1.00 97.06 243 GLN A O 1
ATOM 1918 N N . TYR A 1 244 ? -1.364 -12.237 -3.457 1.00 98.44 244 TYR A N 1
ATOM 1919 C CA . TYR A 1 244 ? -2.270 -11.086 -3.513 1.00 98.44 244 TYR A CA 1
ATOM 1920 C C . TYR A 1 244 ? -3.665 -11.489 -3.987 1.00 98.44 244 TYR A C 1
ATOM 1922 O O . TYR A 1 244 ? -4.643 -10.947 -3.478 1.00 98.44 244 TYR A O 1
ATOM 1930 N N . GLU A 1 245 ? -3.756 -12.442 -4.914 1.00 98.06 245 GLU A N 1
ATOM 1931 C CA . GLU A 1 245 ? -5.002 -12.887 -5.549 1.00 98.06 245 GLU A CA 1
ATOM 1932 C C . GLU A 1 245 ? -6.166 -13.148 -4.570 1.00 98.06 245 GLU A C 1
ATOM 1934 O O . GLU A 1 245 ? -7.252 -12.635 -4.821 1.00 98.06 245 GLU A O 1
ATOM 1939 N N . PRO A 1 246 ? -5.990 -13.803 -3.402 1.00 97.56 246 PRO A N 1
ATOM 1940 C CA . PRO A 1 246 ? -7.108 -14.067 -2.489 1.00 97.56 246 PRO A CA 1
ATOM 1941 C C . PRO A 1 246 ? -7.695 -12.825 -1.793 1.00 97.56 246 PRO A C 1
ATOM 1943 O O . PRO A 1 246 ? -8.673 -12.948 -1.051 1.00 97.56 246 PRO A O 1
ATOM 1946 N N . PHE A 1 247 ? -7.074 -11.651 -1.941 1.00 97.06 247 PHE A N 1
ATOM 1947 C CA . PHE A 1 247 ? -7.422 -10.435 -1.199 1.00 97.06 247 PHE A CA 1
ATOM 1948 C C . PHE A 1 247 ? -7.914 -9.276 -2.077 1.00 97.06 247 PHE A C 1
ATOM 1950 O O . PHE A 1 247 ? -8.363 -8.270 -1.518 1.00 97.06 247 PHE A O 1
ATOM 1957 N N . PHE A 1 248 ? -7.830 -9.404 -3.405 1.00 95.50 248 PHE A N 1
ATOM 1958 C CA . PHE A 1 248 ? -8.184 -8.370 -4.385 1.00 95.50 248 PHE A CA 1
ATOM 1959 C C . PHE A 1 248 ? -9.360 -8.791 -5.273 1.00 95.50 248 PHE A C 1
ATOM 1961 O O . PHE A 1 248 ? -10.172 -7.903 -5.630 1.00 95.50 248 PHE A O 1
#

InterPro domains:
  IPR036895 Uracil-DNA glycosylase-like domain superfamily [G3DSA:3.40.470.10] (31-229)
  IPR036895 Uracil-DNA glycosylase-like domain superfamily [SSF52141] (65-158)

Solvent-accessible surface area (backbone atoms only — not comparable to full-atom values): 14310 Å² total; per-residue (Å²): 138,84,84,82,85,88,80,82,78,85,80,78,78,83,83,75,83,72,77,79,78,77,62,83,90,75,44,48,79,41,44,51,73,64,78,67,50,69,59,73,78,21,35,31,32,42,23,35,38,66,77,49,55,42,58,52,76,64,66,67,54,95,45,26,29,98,49,90,73,24,48,64,72,41,36,56,59,63,35,50,28,65,74,65,68,62,80,75,60,50,57,68,45,74,65,32,50,48,55,52,50,50,52,29,62,76,68,19,43,20,41,43,50,41,38,44,31,28,33,20,86,62,98,60,71,55,53,75,54,56,36,84,72,38,66,50,65,58,70,62,48,45,68,75,31,76,57,46,38,37,39,39,19,49,16,42,74,47,76,59,23,24,42,34,48,46,52,52,59,31,46,80,70,78,38,66,77,43,82,76,36,90,56,87,63,25,29,32,35,32,72,46,81,46,82,92,79,45,72,42,71,34,40,36,38,28,35,80,40,46,38,70,87,40,45,67,62,49,66,69,34,69,72,50,46,54,50,34,70,78,34,81,83,60,45,77,61,55,55,47,32,70,66,46,56,89,79,113

Secondary structure (DSSP, 8-state):
-PPPP-PPPPPPPP---------GGG-EEEE-SS--B--TT--EEEE-S---THHHHT-PPTT--SSTT--TTB-HHHHHHHHHT-----SSSHHHHHHHHHHHHHHTEEE--SEEEEEESS-SS-GGGEEEEEEP-HHHHHHH-TT--EEEESS-SSTTSHHHHHHHHHHTTT--PEEEE-SSSEEEEEEEE-GGG-EEEEEEEEPPPSBGGGHHHHHH-HHHHHHHHH-TT--HHHHHHHHHGGG-

pLDDT: mean 90.92, std 16.13, range [35.47, 98.81]

Radius of gyration: 23.57 Å; Cα contacts (8 Å, |Δi|>4): 404; chains: 1; bounding box: 108×50×43 Å

Foldseek 3Di:
DDDDDDDDDDDDDDPDPDPPPDDPVPWDKQFALDDWQADQQAAEEEEWAGDASCLVVVVADAQAANDVQSHPQFCPCVLVCVLPVQPADRGHDPRNVVSVSVVCVVNSYIYDYFFRIFTAPDRGPDQQRTHPTDTDLVLVVCLVHVSHQEYEFLADCDRSTRPVVVQVSQVVVVWHWDWDAPDPQTKTWTWRQYPPRDIHIHIYTYHHHRGPVSQVVLVPDPVSVVVCVVPVVDGPSNVRSVRCSVPD